Protein AF-U6D759-F1 (afdb_monomer_lite)

Sequence (346 aa):
GIERPVSHVSGDNCCYSRHPFCVDMSNSVFAYLYGDQISQTAIYFSNTRGYKFQKFAYERQAELVGSLGGTFYFHSVSQVGLLLIDQGKARFGYSEHPLNSSFGLPFDYNGTLGILITPGQKGILIFWFEKSLLVSRNSGQLVYPVHVREGPNTLYSSISEANITIHSVAANEYELAVLTQENNLYYGSLGILSSSLIKFAGQNICTQDAALMFTDVGRVEILTPIPDLMFPAFDFQKCSVNIQAILMDPQLEVDVCKAELLEGEFDNKMYTIDMNSKLELTALMIPRPGKSLIPLAMVSNPHSLGLQAIIYEDGYTYDGNTKHRMNISLKQQHHWGRADPNFTSS

InterPro domains:
  IPR028751 Cation channel sperm-associated auxiliary subunit delta/epsilon [PTHR33722] (1-346)
  IPR053813 CATSPERD, beta-propeller domain [PF15020] (1-239)
  IPR055451 CATSPERD, Ig-like domain [PF23747] (260-346)

Secondary structure (DSSP, 8-state):
---S---EEEE---TT---HHHHHHTT-EEEE-TTSBTTTPPEEEESSTTSS-EEE--TTGGG--SEEEEEEEETTTTEEEEEEEETTEEEEEETT-SSS--BPPPEE--SS-EEEEPSS-TT-EEEEETTEEEEESSTTSS-EEPEEEETTTEEESSTTTTT--EEEEEE-SSEEEEEETTS-EEEEE--SS--EEEEPPS-----SSPEEEEEETTEEEEEEEEE-SSSS-EEEEEEEEEHHHHHT-GGG-PPPPSEEEEEETTTT------TT-EEEEEEEEEEPTT---------S-TTTEEEEEEEEEEEE-TT-PEEEEEEEEEEEPP-SSS--TTS---

Structure (mmCIF, N/CA/C/O backbone):
data_AF-U6D759-F1
#
_entry.id   AF-U6D759-F1
#
loop_
_atom_site.group_PDB
_atom_site.id
_atom_site.type_symbol
_atom_site.label_atom_id
_atom_site.label_alt_id
_atom_site.label_comp_id
_atom_site.label_asym_id
_atom_site.label_entity_id
_atom_site.label_seq_id
_atom_site.pdbx_PDB_ins_code
_atom_site.Cartn_x
_atom_site.Cartn_y
_atom_site.Cartn_z
_atom_site.occupancy
_atom_site.B_iso_or_equiv
_atom_site.auth_seq_id
_atom_site.auth_comp_id
_atom_site.auth_asym_id
_atom_site.auth_atom_id
_atom_site.pdbx_PDB_model_num
ATOM 1 N N . GLY A 1 1 ? -14.850 -23.634 -13.941 1.00 84.31 1 GLY A N 1
ATOM 2 C CA . GLY A 1 1 ? -15.602 -22.869 -12.925 1.00 84.31 1 GLY A CA 1
ATOM 3 C C . GLY A 1 1 ? -14.936 -23.050 -11.576 1.00 84.31 1 GLY A C 1
ATOM 4 O O . GLY A 1 1 ? -13.873 -23.659 -11.532 1.00 84.31 1 GLY A O 1
ATOM 5 N N . ILE A 1 2 ? -15.531 -22.539 -10.495 1.00 90.44 2 ILE A N 1
ATOM 6 C CA . ILE A 1 2 ? -15.079 -22.842 -9.126 1.00 90.44 2 ILE A CA 1
ATOM 7 C C . ILE A 1 2 ? -15.651 -24.207 -8.734 1.00 90.44 2 ILE A C 1
ATOM 9 O O . ILE A 1 2 ? -16.856 -24.419 -8.822 1.00 90.44 2 ILE A O 1
ATOM 13 N N . GLU A 1 3 ? -14.777 -25.131 -8.346 1.00 90.31 3 GLU A N 1
ATOM 14 C CA . GLU A 1 3 ? -15.127 -26.531 -8.045 1.00 90.31 3 GLU A CA 1
ATOM 15 C C . GLU A 1 3 ? -14.860 -26.902 -6.580 1.00 90.31 3 GLU A C 1
ATOM 17 O O . GLU A 1 3 ? -15.309 -27.943 -6.107 1.00 90.31 3 GLU A O 1
ATOM 22 N N . ARG A 1 4 ? -14.125 -26.054 -5.853 1.00 90.75 4 ARG A N 1
ATOM 23 C CA . ARG A 1 4 ? -13.801 -26.202 -4.431 1.00 90.75 4 ARG A CA 1
ATOM 24 C C . ARG A 1 4 ? -14.272 -24.974 -3.646 1.00 90.75 4 ARG A C 1
ATOM 26 O O . ARG A 1 4 ? -14.430 -23.915 -4.251 1.00 90.75 4 ARG A O 1
ATOM 33 N N . PRO A 1 5 ? -14.483 -25.093 -2.322 1.00 92.00 5 PRO A N 1
ATOM 34 C CA . PRO A 1 5 ? -14.862 -23.960 -1.485 1.00 92.00 5 PRO A CA 1
ATOM 35 C C . PRO A 1 5 ? -13.884 -22.787 -1.608 1.00 92.00 5 PRO A C 1
ATOM 37 O O . PRO A 1 5 ? -12.673 -22.977 -1.679 1.00 92.00 5 PRO A O 1
ATOM 40 N N . VAL A 1 6 ? -14.434 -21.577 -1.603 1.00 94.06 6 VAL A N 1
ATOM 41 C CA . VAL A 1 6 ? -13.715 -20.299 -1.627 1.00 94.06 6 VAL A CA 1
ATOM 42 C C . VAL A 1 6 ? -14.275 -19.456 -0.489 1.00 94.06 6 VAL A C 1
ATOM 44 O O . VAL A 1 6 ? -15.487 -19.448 -0.280 1.00 94.06 6 VAL A O 1
ATOM 47 N N . SER A 1 7 ? -13.408 -18.751 0.235 1.00 93.88 7 SER A N 1
ATOM 48 C CA . SER A 1 7 ? -13.822 -17.827 1.300 1.00 93.88 7 SER A CA 1
ATOM 49 C C . SER A 1 7 ? -13.443 -16.379 1.013 1.00 93.88 7 SER A C 1
ATOM 51 O O . SER A 1 7 ? -14.061 -15.482 1.574 1.00 93.88 7 SER A O 1
ATOM 53 N N . HIS A 1 8 ? -12.445 -16.145 0.154 1.00 92.94 8 HIS A N 1
ATOM 54 C CA . HIS A 1 8 ? -11.908 -14.815 -0.111 1.00 92.94 8 HIS A CA 1
ATOM 55 C C . HIS A 1 8 ? -11.715 -14.573 -1.604 1.00 92.94 8 HIS A C 1
ATOM 57 O O . HIS A 1 8 ? -11.470 -15.488 -2.397 1.00 92.94 8 HIS A O 1
ATOM 63 N N . VAL A 1 9 ? -11.814 -13.297 -1.963 1.00 91.88 9 VAL A N 1
ATOM 64 C CA . VAL A 1 9 ? -11.569 -12.782 -3.303 1.00 91.88 9 VAL A CA 1
ATOM 65 C C . VAL A 1 9 ? -10.589 -11.627 -3.183 1.00 91.88 9 VAL A C 1
ATOM 67 O O . VAL A 1 9 ? -10.671 -10.829 -2.252 1.00 91.88 9 VAL A O 1
ATOM 70 N N . SER A 1 10 ? -9.666 -11.531 -4.127 1.00 89.56 10 SER A N 1
ATOM 71 C CA . SER A 1 10 ? -8.767 -10.389 -4.256 1.00 89.56 10 SER A CA 1
ATOM 72 C C . SER A 1 10 ? -8.744 -9.889 -5.694 1.00 89.56 10 SER A C 1
ATOM 74 O O . SER A 1 10 ? -8.955 -10.633 -6.653 1.00 89.56 10 SER A O 1
ATOM 76 N N . GLY A 1 11 ? -8.479 -8.602 -5.841 1.00 83.69 11 GLY A N 1
ATOM 77 C CA . GLY A 1 11 ? -8.377 -7.911 -7.116 1.00 83.69 11 GLY A CA 1
ATOM 78 C C . GLY A 1 11 ? -8.077 -6.441 -6.867 1.00 83.69 11 GLY A C 1
ATOM 79 O O . GLY A 1 11 ? -8.087 -5.982 -5.722 1.00 83.69 11 GLY A O 1
ATOM 80 N N . ASP A 1 12 ? -7.800 -5.695 -7.929 1.00 77.00 12 ASP A N 1
ATOM 81 C CA . ASP A 1 12 ? -7.671 -4.247 -7.815 1.00 77.00 12 ASP A CA 1
ATOM 82 C C . ASP A 1 12 ? -9.034 -3.615 -7.501 1.00 77.00 12 ASP A C 1
ATOM 84 O O . ASP A 1 12 ? -10.006 -3.789 -8.242 1.00 77.00 12 ASP A O 1
ATOM 88 N N . ASN A 1 13 ? -9.096 -2.812 -6.436 1.00 68.75 13 ASN A N 1
ATOM 89 C CA . ASN A 1 13 ? -10.270 -2.000 -6.116 1.00 68.75 13 ASN A CA 1
ATOM 90 C C . ASN A 1 13 ? -10.345 -0.782 -7.046 1.00 68.75 13 ASN A C 1
ATOM 92 O O . ASN A 1 13 ? -10.015 0.341 -6.682 1.00 68.75 13 ASN A O 1
ATOM 96 N N . CYS A 1 14 ? -10.781 -1.033 -8.278 1.00 67.75 14 CYS A N 1
ATOM 97 C CA . CYS A 1 14 ? -11.002 -0.021 -9.310 1.00 67.75 14 CYS A CA 1
ATOM 98 C C . CYS A 1 14 ? -12.485 0.329 -9.511 1.00 67.75 14 CYS A C 1
ATOM 100 O O . CYS A 1 14 ? -12.826 1.076 -10.431 1.00 67.75 14 CYS A O 1
ATOM 102 N N . CYS A 1 15 ? -13.380 -0.200 -8.670 1.00 58.97 15 CYS A N 1
ATOM 103 C CA . CYS A 1 15 ? -14.811 0.076 -8.760 1.00 58.97 15 CYS A CA 1
ATOM 104 C C . CYS A 1 15 ? -15.068 1.586 -8.663 1.00 58.97 15 CYS A C 1
ATOM 106 O O . CYS A 1 15 ? -14.687 2.219 -7.684 1.00 58.97 15 CYS A O 1
ATOM 108 N N . TYR A 1 16 ? -15.707 2.150 -9.692 1.00 55.09 16 TYR A N 1
ATOM 109 C CA . TYR A 1 16 ? -16.054 3.576 -9.799 1.00 55.09 16 TYR A CA 1
ATOM 110 C C . TYR A 1 16 ? -14.870 4.559 -9.822 1.00 55.09 16 TYR A C 1
ATOM 112 O O . TYR A 1 16 ? -15.089 5.771 -9.818 1.00 55.09 16 TYR A O 1
ATOM 120 N N . SER A 1 17 ? -13.630 4.069 -9.912 1.00 61.88 17 SER A N 1
ATOM 121 C CA . SER A 1 17 ? -12.467 4.935 -10.086 1.00 61.88 17 SER A CA 1
ATOM 122 C C . SER A 1 17 ? -12.458 5.523 -11.495 1.00 61.88 17 SER A C 1
ATOM 124 O O . SER A 1 17 ? -12.535 4.800 -12.489 1.00 61.88 17 SER A O 1
ATOM 126 N N . ARG A 1 18 ? -12.348 6.852 -11.584 1.00 60.44 18 ARG A N 1
ATOM 127 C CA . ARG A 1 18 ? -12.150 7.572 -12.854 1.00 60.44 18 ARG A CA 1
ATOM 128 C C . ARG A 1 18 ? -10.687 7.583 -13.298 1.00 60.44 18 ARG A C 1
ATOM 130 O O . ARG A 1 18 ? -10.377 8.179 -14.325 1.00 60.44 18 ARG A O 1
ATOM 137 N N . HIS A 1 19 ? -9.795 6.961 -12.527 1.00 66.88 19 HIS A N 1
ATOM 138 C CA . HIS A 1 19 ? -8.376 6.943 -12.837 1.00 66.88 19 HIS A CA 1
ATOM 139 C C . HIS A 1 19 ? -8.154 6.180 -14.160 1.00 66.88 19 HIS A C 1
ATOM 141 O O . HIS A 1 19 ? -8.587 5.027 -14.246 1.00 66.88 19 HIS A O 1
ATOM 147 N N . PRO A 1 20 ? -7.477 6.760 -15.174 1.00 65.19 20 PRO A N 1
ATOM 148 C CA . PRO A 1 20 ? -7.300 6.143 -16.497 1.00 65.19 20 PRO A CA 1
ATOM 149 C C . PRO A 1 20 ? -6.796 4.695 -16.423 1.00 65.19 20 PRO A C 1
ATOM 151 O O . PRO A 1 20 ? -7.363 3.792 -17.023 1.00 65.19 20 PRO A O 1
ATOM 154 N N . PHE A 1 21 ? -5.827 4.451 -15.541 1.00 65.31 21 PHE A N 1
ATOM 155 C CA . PHE A 1 21 ? -5.304 3.121 -15.223 1.00 65.31 21 PHE A CA 1
ATOM 156 C C . PHE A 1 21 ? -6.367 2.065 -14.862 1.00 65.31 21 PHE A C 1
ATOM 158 O O . PHE A 1 21 ? -6.254 0.898 -15.237 1.00 65.31 21 PHE A O 1
ATOM 165 N N . CYS A 1 22 ? -7.395 2.441 -14.094 1.00 67.94 22 CYS A N 1
ATOM 166 C CA . CYS A 1 22 ? -8.434 1.509 -13.656 1.00 67.94 22 CYS A CA 1
ATOM 167 C C . CYS A 1 22 ? -9.320 1.027 -14.811 1.00 67.94 22 CYS A C 1
ATOM 169 O O . CYS A 1 22 ? -9.941 -0.035 -14.707 1.00 67.94 22 CYS A O 1
ATOM 171 N N . VAL A 1 23 ? -9.346 1.766 -15.921 1.00 63.34 23 VAL A N 1
ATOM 172 C CA . VAL A 1 23 ? -10.039 1.373 -17.150 1.00 63.34 23 VAL A CA 1
ATOM 173 C C . VAL A 1 23 ? -9.254 0.284 -17.895 1.00 63.34 23 VAL A C 1
ATOM 175 O O . VAL A 1 23 ? -9.872 -0.633 -18.435 1.00 63.34 23 VAL A O 1
ATOM 178 N N . ASP A 1 24 ? -7.918 0.317 -17.832 1.00 59.41 24 ASP A N 1
ATOM 179 C CA . ASP A 1 24 ? -7.038 -0.542 -18.637 1.00 59.41 24 ASP A CA 1
ATOM 180 C C . ASP A 1 24 ? -6.669 -1.890 -17.977 1.00 59.41 24 ASP A C 1
ATOM 182 O O . ASP A 1 24 ? -6.383 -2.856 -18.683 1.00 59.41 24 ASP A O 1
ATOM 186 N N . MET A 1 25 ? -6.696 -2.006 -16.638 1.00 63.31 25 MET A N 1
ATOM 187 C CA . MET A 1 25 ? -6.120 -3.168 -15.917 1.00 63.31 25 MET A CA 1
ATOM 188 C C . MET A 1 25 ? -7.056 -3.936 -14.962 1.00 63.31 25 MET A C 1
ATOM 190 O O . MET A 1 25 ? -6.652 -4.942 -14.381 1.00 63.31 25 MET A O 1
ATOM 194 N N . SER A 1 26 ? -8.323 -3.537 -14.809 1.00 61.09 26 SER A N 1
ATOM 195 C CA . SER A 1 26 ? -9.205 -3.991 -13.709 1.00 61.09 26 SER A CA 1
ATOM 196 C C . SER A 1 26 ? -9.941 -5.331 -13.896 1.00 61.09 26 SER A C 1
ATOM 198 O O . SER A 1 26 ? -10.938 -5.595 -13.224 1.00 61.09 26 SER A O 1
ATOM 200 N N . ASN A 1 27 ? -9.490 -6.211 -14.792 1.00 73.69 27 ASN A N 1
ATOM 201 C CA . ASN A 1 27 ? -10.231 -7.448 -15.083 1.00 73.69 27 ASN A CA 1
ATOM 202 C C . ASN A 1 27 ? -9.773 -8.676 -14.278 1.00 73.69 27 ASN A C 1
ATOM 204 O O . ASN A 1 27 ? -10.478 -9.691 -14.295 1.00 73.69 27 ASN A O 1
ATOM 208 N N . SER A 1 28 ? -8.623 -8.577 -13.603 1.00 84.19 28 SER A N 1
ATOM 209 C CA . SER A 1 28 ? -7.962 -9.663 -12.874 1.00 84.19 28 SER A CA 1
ATOM 210 C C . SER A 1 28 ? -8.524 -9.829 -11.464 1.00 84.19 28 SER A C 1
ATOM 212 O O . SER A 1 28 ? -8.395 -8.944 -10.622 1.00 84.19 28 SER A O 1
ATOM 214 N N . VAL A 1 29 ? -9.124 -10.988 -11.203 1.00 90.00 29 VAL A N 1
ATOM 215 C CA . VAL A 1 29 ? -9.717 -11.351 -9.912 1.00 90.00 29 VAL A CA 1
ATOM 216 C C . VAL A 1 29 ? -9.252 -12.750 -9.529 1.00 90.00 29 VAL A C 1
ATOM 218 O O . VAL A 1 29 ? -9.335 -13.669 -10.346 1.00 90.00 29 VAL A O 1
ATOM 221 N N . PHE A 1 30 ? -8.806 -12.928 -8.288 1.00 93.62 30 PHE A N 1
ATOM 222 C CA . PHE A 1 30 ? -8.505 -14.235 -7.716 1.00 93.62 30 PHE A CA 1
ATOM 223 C C . PHE A 1 30 ? -9.546 -14.639 -6.684 1.00 93.62 30 PHE A C 1
ATOM 225 O O . PHE A 1 30 ? -10.046 -13.807 -5.936 1.00 93.62 30 PHE A O 1
ATOM 232 N N . ALA A 1 31 ? -9.836 -15.932 -6.628 1.00 95.50 31 ALA A N 1
ATOM 233 C CA . ALA A 1 31 ? -10.728 -16.547 -5.658 1.00 95.50 31 ALA A CA 1
ATOM 234 C C . ALA A 1 31 ? -10.022 -17.755 -5.032 1.00 95.50 31 ALA A C 1
ATOM 236 O O . ALA A 1 31 ? -9.473 -18.593 -5.751 1.00 95.50 31 ALA A O 1
ATOM 237 N N . TYR A 1 32 ? -9.999 -17.827 -3.703 1.00 95.25 32 TYR A N 1
ATOM 238 C CA . TYR A 1 32 ? -9.246 -18.842 -2.963 1.00 95.25 32 TYR A CA 1
ATOM 239 C C . TYR A 1 32 ? -9.826 -19.101 -1.564 1.00 95.25 32 TYR A C 1
ATOM 241 O O . TYR A 1 32 ? -10.650 -18.342 -1.042 1.00 95.25 32 TYR A O 1
ATOM 249 N N . LEU A 1 33 ? -9.397 -20.205 -0.951 1.00 95.06 33 LEU A N 1
ATOM 250 C CA . LEU A 1 33 ? -9.715 -20.532 0.434 1.00 95.06 33 LEU A CA 1
ATOM 251 C C . LEU A 1 33 ? -8.607 -19.999 1.350 1.00 95.06 33 LEU A C 1
ATOM 253 O O . LEU A 1 33 ? -7.493 -20.515 1.367 1.00 95.06 33 LEU A O 1
ATOM 257 N N . TYR A 1 34 ? -8.913 -18.937 2.089 1.00 93.25 34 TYR A N 1
ATOM 258 C CA . TYR A 1 34 ? -7.991 -18.358 3.065 1.00 93.25 34 TYR A CA 1
ATOM 259 C C . TYR A 1 34 ? -7.705 -19.338 4.211 1.00 93.25 34 TYR A C 1
ATOM 261 O O . TYR A 1 34 ? -8.623 -19.990 4.712 1.00 93.25 34 TYR A O 1
ATOM 269 N N . GLY A 1 35 ? -6.444 -19.415 4.635 1.00 93.12 35 GLY A N 1
ATOM 270 C CA . GLY A 1 35 ? -5.981 -20.282 5.722 1.00 93.12 35 GLY A CA 1
ATOM 271 C C . GLY A 1 35 ? -5.789 -21.751 5.330 1.00 93.12 35 GLY A C 1
ATOM 272 O O . GLY A 1 35 ? -5.291 -22.531 6.140 1.00 93.12 35 GLY A O 1
ATOM 273 N N . ASP A 1 36 ? -6.135 -22.138 4.100 1.00 94.69 36 ASP A N 1
ATOM 274 C CA . ASP A 1 36 ? -5.935 -23.501 3.606 1.00 94.69 36 ASP A CA 1
ATOM 275 C C . ASP A 1 36 ? -4.453 -23.794 3.336 1.00 94.69 36 ASP A C 1
ATOM 277 O O . ASP A 1 36 ? -3.652 -22.885 3.088 1.00 94.69 36 ASP A O 1
ATOM 281 N N . GLN A 1 37 ? -4.080 -25.074 3.367 1.00 95.38 37 GLN A N 1
ATOM 282 C CA . GLN A 1 37 ? -2.700 -25.495 3.154 1.00 95.38 37 GLN A CA 1
ATOM 283 C C . GLN A 1 37 ? -2.255 -25.146 1.733 1.00 95.38 37 GLN A C 1
ATOM 285 O O . GLN A 1 37 ? -2.791 -25.656 0.743 1.00 95.38 37 GLN A O 1
ATOM 290 N N . ILE A 1 38 ? -1.228 -24.302 1.621 1.00 94.00 38 ILE A N 1
ATOM 291 C CA . ILE A 1 38 ? -0.892 -23.710 0.328 1.00 94.00 38 ILE A CA 1
ATOM 292 C C . ILE A 1 38 ? -0.449 -24.744 -0.709 1.00 94.00 38 ILE A C 1
ATOM 294 O O . ILE A 1 38 ? -0.773 -24.602 -1.883 1.00 94.00 38 ILE A O 1
ATOM 298 N N . SER A 1 39 ? 0.211 -25.824 -0.291 1.00 93.00 39 SER A N 1
ATOM 299 C CA . SER A 1 39 ? 0.689 -26.872 -1.198 1.00 93.00 39 SER A CA 1
ATOM 300 C C . SER A 1 39 ? -0.423 -27.647 -1.910 1.00 93.00 39 SER A C 1
ATOM 302 O O . SER A 1 39 ? -0.155 -28.309 -2.912 1.00 93.00 39 SER A O 1
ATOM 304 N N . GLN A 1 40 ? -1.667 -27.568 -1.423 1.00 92.38 40 GLN A N 1
ATOM 305 C CA . GLN A 1 40 ? -2.796 -28.364 -1.923 1.00 92.38 40 GLN A CA 1
ATOM 306 C C . GLN A 1 40 ? -4.035 -27.535 -2.283 1.00 92.38 40 GLN A C 1
ATOM 308 O O . GLN A 1 40 ? -4.942 -28.043 -2.961 1.00 92.38 40 GLN A O 1
ATOM 313 N N . THR A 1 41 ? -4.089 -26.279 -1.837 1.00 94.00 41 THR A N 1
ATOM 314 C CA . THR A 1 41 ? -5.246 -25.412 -2.048 1.00 94.00 41 THR A CA 1
ATOM 315 C C . THR A 1 41 ? -5.457 -25.069 -3.524 1.00 94.00 41 THR A C 1
ATOM 317 O O . THR A 1 41 ? -4.520 -25.009 -4.326 1.00 94.00 41 THR A O 1
ATOM 320 N N . ALA A 1 42 ? -6.716 -24.857 -3.906 1.00 94.56 42 ALA A N 1
ATOM 321 C CA . ALA A 1 42 ? -7.062 -24.419 -5.250 1.00 94.56 42 ALA A CA 1
ATOM 322 C C . ALA A 1 42 ? -7.180 -22.895 -5.287 1.00 94.56 42 ALA A C 1
ATOM 324 O O . ALA A 1 42 ? -7.992 -22.308 -4.576 1.00 94.56 42 ALA A O 1
ATOM 325 N N . ILE A 1 43 ? -6.404 -22.280 -6.173 1.00 95.69 43 ILE A N 1
ATOM 326 C CA . ILE A 1 43 ? -6.509 -20.861 -6.500 1.00 95.69 43 ILE A CA 1
ATOM 327 C C . ILE A 1 43 ? -7.214 -20.760 -7.851 1.00 95.69 43 ILE A C 1
ATOM 329 O O . ILE A 1 43 ? -6.889 -21.488 -8.793 1.00 95.69 43 ILE A O 1
ATOM 333 N N . TYR A 1 44 ? -8.192 -19.871 -7.953 1.00 96.19 44 TYR A N 1
ATOM 334 C CA . TYR A 1 44 ? -8.924 -19.598 -9.182 1.00 96.19 44 TYR A CA 1
ATOM 335 C C . TYR A 1 44 ? -8.630 -18.181 -9.657 1.00 96.19 44 TYR A C 1
ATOM 337 O O . TYR A 1 44 ? -8.535 -17.263 -8.850 1.00 96.19 44 TYR A O 1
ATOM 345 N N . PHE A 1 45 ? -8.525 -18.004 -10.969 1.00 94.62 45 PHE A N 1
ATOM 346 C CA . PHE A 1 45 ? -8.279 -16.723 -11.617 1.00 94.62 45 PHE A CA 1
ATOM 347 C C . PHE A 1 45 ? -9.381 -16.415 -12.629 1.00 94.62 45 PHE A C 1
ATOM 349 O O . PHE A 1 45 ? -9.854 -17.295 -13.351 1.00 94.62 45 PHE A O 1
ATOM 356 N N . SER A 1 46 ? -9.767 -15.150 -12.690 1.00 92.00 46 SER A N 1
ATOM 357 C CA . SER A 1 46 ? -10.678 -14.589 -13.673 1.00 92.00 46 SER A CA 1
ATOM 358 C C . SER A 1 46 ? -10.016 -13.377 -14.314 1.00 92.00 46 SER A C 1
ATOM 360 O O . SER A 1 46 ? -9.633 -12.452 -13.610 1.00 92.00 46 SER A O 1
ATOM 362 N N . ASN A 1 47 ? -10.027 -13.322 -15.642 1.00 88.94 47 ASN A N 1
ATOM 363 C CA . ASN A 1 47 ? -9.758 -12.118 -16.436 1.00 88.94 47 ASN A CA 1
ATOM 364 C C . ASN A 1 47 ? -11.054 -11.482 -16.981 1.00 88.94 47 ASN A C 1
ATOM 366 O O . ASN A 1 47 ? -11.034 -10.729 -17.951 1.00 88.94 47 ASN A O 1
ATOM 370 N N . THR A 1 48 ? -12.200 -11.829 -16.392 1.00 87.81 48 THR A N 1
ATOM 371 C CA . THR A 1 48 ? -13.532 -11.362 -16.794 1.00 87.81 48 THR A CA 1
ATOM 372 C C . THR A 1 48 ? -14.258 -10.700 -15.627 1.00 87.81 48 THR A C 1
ATOM 374 O O . THR A 1 48 ? -15.459 -10.880 -15.477 1.00 87.81 48 THR A O 1
ATOM 377 N N . ARG A 1 49 ? -13.555 -9.963 -14.752 1.00 83.00 49 ARG A N 1
ATOM 378 C CA . ARG A 1 49 ? -14.171 -9.244 -13.611 1.00 83.00 49 ARG A CA 1
ATOM 379 C C . ARG A 1 49 ? -14.986 -10.139 -12.658 1.00 83.00 49 ARG A C 1
ATOM 381 O O . ARG A 1 49 ? -15.920 -9.679 -12.016 1.00 83.00 49 ARG A O 1
ATOM 388 N N . GLY A 1 50 ? -14.659 -11.427 -12.594 1.00 87.81 50 GLY A N 1
ATOM 389 C CA . GLY A 1 50 ? -15.339 -12.416 -11.759 1.00 87.81 50 GLY A CA 1
ATOM 390 C C . GLY A 1 50 ? -16.471 -13.186 -12.449 1.00 87.81 50 GLY A C 1
ATOM 391 O O . GLY A 1 50 ? -17.083 -14.032 -11.806 1.00 87.81 50 GLY A O 1
ATOM 392 N N . TYR A 1 51 ? -16.751 -12.967 -13.742 1.00 88.44 51 TYR A N 1
ATOM 393 C CA . TYR A 1 51 ? -17.806 -13.718 -14.444 1.00 88.44 51 TYR A CA 1
ATOM 394 C C . TYR A 1 51 ? -17.425 -15.175 -14.737 1.00 88.44 51 TYR A C 1
ATOM 396 O O . TYR A 1 51 ? -18.273 -16.068 -14.689 1.00 88.44 51 TYR A O 1
ATOM 404 N N . LYS A 1 52 ? -16.161 -15.436 -15.082 1.00 92.12 52 LYS A N 1
ATOM 405 C CA . LYS A 1 52 ? -15.647 -16.771 -15.410 1.00 92.12 52 LYS A CA 1
ATOM 406 C C . LYS A 1 52 ? -14.312 -17.007 -14.729 1.00 92.12 52 LYS A C 1
ATOM 408 O O . LYS A 1 52 ? -13.378 -16.232 -14.907 1.00 92.12 52 LYS A O 1
ATOM 413 N N . PHE A 1 53 ? -14.225 -18.133 -14.027 1.00 95.00 53 PHE A N 1
ATOM 414 C CA . PHE A 1 53 ? -13.023 -18.569 -13.329 1.00 95.00 53 PHE A CA 1
ATOM 415 C C . PHE A 1 53 ? -12.429 -19.834 -13.945 1.00 95.00 53 PHE A C 1
ATOM 417 O O . PHE A 1 53 ? -13.144 -20.803 -14.241 1.00 95.00 53 PHE A O 1
ATOM 424 N N . GLN A 1 54 ? -11.104 -19.828 -14.049 1.00 95.12 54 GLN A N 1
ATOM 425 C CA . GLN A 1 54 ? -10.266 -20.977 -14.368 1.00 95.12 54 GLN A CA 1
ATOM 426 C C . GLN A 1 54 ? -9.318 -21.271 -13.205 1.00 95.12 54 GLN A C 1
ATOM 428 O O . GLN A 1 54 ? -9.006 -20.383 -12.412 1.00 95.12 54 GLN A O 1
ATOM 433 N N . LYS A 1 55 ? -8.860 -22.519 -13.085 1.00 94.50 55 LYS A N 1
ATOM 434 C CA . LYS A 1 55 ? -7.859 -22.876 -12.077 1.00 94.50 55 LYS A CA 1
ATOM 435 C C . LYS A 1 55 ? -6.537 -22.187 -12.419 1.00 94.50 55 LYS A C 1
ATOM 437 O O . LYS A 1 55 ? -6.075 -22.271 -13.553 1.00 94.50 55 LYS A O 1
ATOM 442 N N . PHE A 1 56 ? -5.952 -21.508 -11.444 1.00 92.81 56 PHE A N 1
ATOM 443 C CA . PHE A 1 56 ? -4.636 -20.901 -11.549 1.00 92.81 56 PHE A CA 1
ATOM 444 C C . PHE A 1 56 ? -3.576 -21.915 -11.111 1.00 92.81 56 PHE A C 1
ATOM 446 O O . PHE A 1 56 ? -3.753 -22.609 -10.108 1.00 92.81 56 PHE A O 1
ATOM 453 N N . ALA A 1 57 ? -2.497 -22.023 -11.881 1.00 89.38 57 ALA A N 1
ATOM 454 C CA . ALA A 1 57 ? -1.366 -22.882 -11.565 1.00 89.38 57 ALA A CA 1
ATOM 455 C C . ALA A 1 57 ? -0.189 -21.999 -11.157 1.00 89.38 57 ALA A C 1
ATOM 457 O O . ALA A 1 57 ? 0.285 -21.198 -11.958 1.00 89.38 57 ALA A O 1
ATOM 458 N N . TYR A 1 58 ? 0.266 -22.153 -9.917 1.00 87.62 58 TYR A N 1
ATOM 459 C CA . TYR A 1 58 ? 1.469 -21.497 -9.429 1.00 87.62 58 TYR A CA 1
ATOM 460 C C . TYR A 1 58 ? 2.632 -22.494 -9.465 1.00 87.62 58 TYR A C 1
ATOM 462 O O . TYR A 1 58 ? 2.516 -23.624 -8.976 1.00 87.62 58 TYR A O 1
ATOM 470 N N . GLU A 1 59 ? 3.747 -22.101 -10.076 1.00 85.69 59 GLU A N 1
ATOM 471 C CA . GLU A 1 59 ? 4.909 -22.974 -10.228 1.00 85.69 59 GLU A CA 1
ATOM 472 C C . GLU A 1 59 ? 5.459 -23.398 -8.857 1.00 85.69 59 GLU A C 1
ATOM 474 O O . GLU A 1 59 ? 5.601 -22.586 -7.944 1.00 85.69 59 GLU A O 1
ATOM 479 N N . ARG A 1 60 ? 5.736 -24.699 -8.692 1.00 84.81 60 ARG A N 1
ATOM 480 C CA . ARG A 1 60 ? 6.247 -25.291 -7.440 1.00 84.81 60 ARG A CA 1
ATOM 481 C C . ARG A 1 60 ? 5.381 -25.006 -6.202 1.00 84.81 60 ARG A C 1
ATOM 483 O O . ARG A 1 60 ? 5.862 -25.109 -5.078 1.00 84.81 60 ARG A O 1
ATOM 490 N N . GLN A 1 61 ? 4.080 -24.742 -6.378 1.00 89.31 61 GLN A N 1
ATOM 491 C CA . GLN A 1 61 ? 3.137 -24.542 -5.267 1.00 89.31 61 GLN A CA 1
ATOM 492 C C . GLN A 1 61 ? 3.192 -25.682 -4.237 1.00 89.31 61 GLN A C 1
ATOM 494 O O . GLN A 1 61 ? 3.155 -25.427 -3.038 1.00 89.31 61 GLN A O 1
ATOM 499 N N . ALA A 1 62 ? 3.337 -26.930 -4.695 1.00 89.00 62 ALA A N 1
ATOM 500 C CA . ALA A 1 62 ? 3.409 -28.113 -3.835 1.00 89.00 62 ALA A CA 1
ATOM 501 C C . ALA A 1 62 ? 4.604 -28.110 -2.859 1.00 89.00 62 ALA A C 1
ATOM 503 O O . ALA A 1 62 ? 4.565 -28.811 -1.851 1.00 89.00 62 ALA A O 1
ATOM 504 N N . GLU A 1 63 ? 5.649 -27.332 -3.146 1.00 89.94 63 GLU A N 1
ATOM 505 C CA . GLU A 1 63 ? 6.846 -27.201 -2.308 1.00 89.94 63 GLU A CA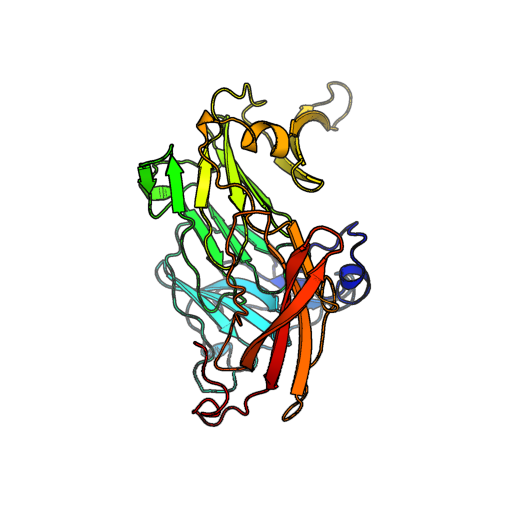 1
ATOM 506 C C . GLU A 1 63 ? 6.722 -26.071 -1.273 1.00 89.94 63 GLU A C 1
ATOM 508 O O . GLU A 1 63 ? 7.570 -25.937 -0.389 1.00 89.94 63 GLU A O 1
ATOM 513 N N . LEU A 1 64 ? 5.679 -25.241 -1.376 1.00 90.75 64 LEU A N 1
ATOM 514 C CA . LEU A 1 64 ? 5.434 -24.147 -0.447 1.00 90.75 64 LEU A CA 1
ATOM 515 C C . LEU A 1 64 ? 4.902 -24.680 0.889 1.00 90.75 64 LEU A C 1
ATOM 517 O O . LEU A 1 64 ? 4.068 -25.584 0.946 1.00 90.75 64 LEU A O 1
ATOM 521 N N . VAL A 1 65 ? 5.379 -24.073 1.974 1.00 92.31 65 VAL A N 1
ATOM 522 C CA . VAL A 1 65 ? 5.023 -24.426 3.353 1.00 92.31 65 VAL A CA 1
ATOM 523 C C . VAL A 1 65 ? 4.172 -23.316 3.959 1.00 92.31 65 VAL A C 1
ATOM 525 O O . VAL A 1 65 ? 4.422 -22.134 3.713 1.00 92.31 65 VAL A O 1
ATOM 528 N N . GLY A 1 66 ? 3.181 -23.714 4.755 1.00 94.56 66 GLY A N 1
ATOM 529 C CA . GLY A 1 66 ? 2.276 -22.819 5.467 1.00 94.56 66 GLY A CA 1
ATOM 530 C C . GLY A 1 66 ? 0.862 -22.809 4.890 1.00 94.56 66 GLY A C 1
ATOM 531 O O . GLY A 1 66 ? 0.434 -23.722 4.174 1.00 94.56 66 GLY A O 1
ATOM 532 N N . SER A 1 67 ? 0.132 -21.756 5.231 1.00 95.62 67 SER A N 1
ATOM 533 C CA . SER A 1 67 ? -1.238 -21.506 4.790 1.00 95.62 67 SER A CA 1
ATOM 534 C C . SER A 1 67 ? -1.314 -20.303 3.850 1.00 95.62 67 SER A C 1
ATOM 536 O O . SER A 1 67 ? -0.449 -19.422 3.870 1.00 95.62 67 SER A O 1
ATOM 538 N N . LEU A 1 68 ? -2.339 -20.282 2.996 1.00 95.25 68 LEU A N 1
ATOM 539 C CA . LEU A 1 68 ? -2.571 -19.192 2.054 1.00 95.25 68 LEU A CA 1
ATOM 540 C C . LEU A 1 68 ? -3.272 -18.014 2.746 1.00 95.25 68 LEU A C 1
ATOM 542 O O . LEU A 1 68 ? -4.448 -18.100 3.093 1.00 95.25 68 LEU A O 1
ATOM 546 N N . GLY A 1 69 ? -2.564 -16.896 2.893 1.00 93.56 69 GLY A N 1
ATOM 547 C CA . GLY A 1 69 ? -3.101 -15.636 3.415 1.00 93.56 69 GLY A CA 1
ATOM 548 C C . GLY A 1 69 ? -3.691 -14.712 2.348 1.00 93.56 69 GLY A C 1
ATOM 549 O O . GLY A 1 69 ? -4.424 -13.784 2.670 1.00 93.56 69 GLY A O 1
ATOM 550 N N . GLY A 1 70 ? -3.371 -14.935 1.072 1.00 93.56 70 GLY A N 1
ATOM 551 C CA . GLY A 1 70 ? -3.848 -14.092 -0.020 1.00 93.56 70 GLY A CA 1
ATOM 552 C C . GLY A 1 70 ? -3.146 -14.353 -1.346 1.00 93.56 70 GLY A C 1
ATOM 553 O O . GLY A 1 70 ? -2.058 -14.922 -1.387 1.00 93.56 70 GLY A O 1
ATOM 554 N N . THR A 1 71 ? -3.759 -13.934 -2.448 1.00 93.88 71 THR A N 1
ATOM 555 C CA . THR A 1 71 ? -3.176 -13.985 -3.800 1.00 93.88 71 THR A CA 1
ATOM 556 C C . THR A 1 71 ? -3.381 -12.643 -4.478 1.00 93.88 71 THR A C 1
ATOM 558 O O . THR A 1 71 ? -4.475 -12.104 -4.400 1.00 93.88 71 THR A O 1
ATOM 561 N N . PHE A 1 72 ? -2.375 -12.075 -5.134 1.00 90.44 72 PHE A N 1
ATOM 562 C CA . PHE A 1 72 ? -2.457 -10.720 -5.682 1.00 90.44 72 PHE A CA 1
ATOM 563 C C . PHE A 1 72 ? -1.739 -10.629 -7.019 1.00 90.44 72 PHE A C 1
ATOM 565 O O . PHE A 1 72 ? -0.687 -11.234 -7.193 1.00 90.44 72 PHE A O 1
ATOM 572 N N . TYR A 1 73 ? -2.286 -9.850 -7.952 1.00 88.06 73 TYR A N 1
ATOM 573 C CA . TYR A 1 73 ? -1.558 -9.469 -9.158 1.00 88.06 73 TYR A CA 1
ATOM 574 C C . TYR A 1 73 ? -0.842 -8.139 -8.913 1.00 88.06 73 TYR A C 1
ATOM 576 O O . TYR A 1 73 ? -1.486 -7.103 -8.746 1.00 88.06 73 TYR A O 1
ATOM 584 N N . PHE A 1 74 ? 0.486 -8.151 -8.886 1.00 85.38 74 PHE A N 1
ATOM 585 C CA . PHE A 1 74 ? 1.295 -6.951 -8.709 1.00 85.38 74 PHE A CA 1
ATOM 586 C C . PHE A 1 74 ? 1.707 -6.383 -10.065 1.00 85.38 74 PHE A C 1
ATOM 588 O O . PHE A 1 74 ? 2.714 -6.784 -10.644 1.00 85.38 74 PHE A O 1
ATOM 595 N N . HIS A 1 75 ? 0.941 -5.406 -10.558 1.00 80.12 75 HIS A N 1
ATOM 596 C CA . HIS A 1 75 ? 1.188 -4.740 -11.849 1.00 80.12 75 HIS A CA 1
ATOM 597 C C . HIS A 1 75 ? 2.552 -4.043 -11.938 1.00 80.12 75 HIS A C 1
ATOM 599 O O . HIS A 1 75 ? 3.140 -3.990 -13.010 1.00 80.12 75 HIS A O 1
ATOM 605 N N . SER A 1 76 ? 3.078 -3.552 -10.813 1.00 76.38 76 SER A N 1
ATOM 606 C CA . SER A 1 76 ? 4.402 -2.912 -10.702 1.00 76.38 76 SER A CA 1
ATOM 607 C C . SER A 1 76 ? 5.562 -3.823 -11.109 1.00 76.38 76 SER A C 1
ATOM 609 O O . SER A 1 76 ? 6.601 -3.336 -11.543 1.00 76.38 76 SER A O 1
ATOM 611 N N . VAL A 1 77 ? 5.390 -5.135 -10.951 1.00 77.69 77 VAL A N 1
ATOM 612 C CA . VAL A 1 77 ? 6.390 -6.160 -11.282 1.00 77.69 77 VAL A CA 1
ATOM 613 C C . VAL A 1 77 ? 5.857 -7.197 -12.273 1.00 77.69 77 VAL A C 1
ATOM 615 O O . VAL A 1 77 ? 6.581 -8.118 -12.623 1.00 77.69 77 VAL A O 1
ATOM 618 N N . SER A 1 78 ? 4.612 -7.043 -12.741 1.00 80.75 78 SER A N 1
ATOM 619 C CA . SER A 1 78 ? 3.902 -7.979 -13.628 1.00 80.75 78 SER A CA 1
ATOM 620 C C . SER A 1 78 ? 3.913 -9.434 -13.138 1.00 80.75 78 SER A C 1
ATOM 622 O O . SER A 1 78 ? 4.122 -10.358 -13.916 1.00 80.75 78 SER A O 1
ATOM 624 N N . GLN A 1 79 ? 3.700 -9.649 -11.835 1.00 84.00 79 GLN A N 1
ATOM 625 C CA . GLN A 1 79 ? 3.787 -10.976 -11.209 1.00 84.00 79 GLN A CA 1
ATOM 626 C C . GLN A 1 79 ? 2.615 -11.266 -10.282 1.00 84.00 79 GLN A C 1
ATOM 628 O O . GLN A 1 79 ? 1.978 -10.356 -9.749 1.00 84.00 79 GLN A O 1
ATOM 633 N N . VAL A 1 80 ? 2.371 -12.556 -10.040 1.00 89.69 80 VAL A N 1
ATOM 634 C CA . VAL A 1 80 ? 1.427 -13.005 -9.017 1.00 89.69 80 VAL A CA 1
ATOM 635 C C . VAL A 1 80 ? 2.173 -13.235 -7.707 1.00 89.69 80 VAL A C 1
ATOM 637 O O . VAL A 1 80 ? 3.117 -14.022 -7.655 1.00 89.69 80 VAL A O 1
ATOM 640 N N . GLY A 1 81 ? 1.735 -12.554 -6.651 1.00 91.19 81 GLY A N 1
ATOM 641 C CA . GLY A 1 81 ? 2.222 -12.727 -5.289 1.00 91.19 81 GLY A CA 1
ATOM 642 C C . GLY A 1 81 ? 1.270 -13.570 -4.443 1.00 91.19 81 GLY A C 1
ATOM 643 O O . GLY A 1 81 ? 0.073 -13.287 -4.385 1.00 91.19 81 GLY A O 1
ATOM 644 N N . LEU A 1 82 ? 1.797 -14.578 -3.752 1.00 94.38 82 LEU A N 1
ATOM 645 C CA . LEU A 1 82 ? 1.096 -15.371 -2.742 1.00 94.38 82 LEU A CA 1
ATOM 646 C C . LEU A 1 82 ? 1.553 -14.941 -1.350 1.00 94.38 82 LEU A C 1
ATOM 648 O O . LEU A 1 82 ? 2.743 -15.004 -1.052 1.00 94.38 82 LEU A O 1
ATOM 652 N N . LEU A 1 83 ? 0.624 -14.539 -0.486 1.00 95.12 83 LEU A N 1
ATOM 653 C CA . LEU A 1 83 ? 0.923 -14.308 0.923 1.00 95.12 83 LEU A CA 1
ATOM 654 C C . LEU A 1 83 ? 0.935 -15.652 1.654 1.00 95.12 83 LEU A C 1
ATOM 656 O O . LEU A 1 83 ? -0.089 -16.327 1.745 1.00 95.12 83 LEU A O 1
ATOM 660 N N . LEU A 1 84 ? 2.100 -16.028 2.163 1.00 95.12 84 LEU A N 1
ATOM 661 C CA . LEU A 1 84 ? 2.346 -17.254 2.913 1.00 95.12 84 LEU A CA 1
ATOM 662 C C . LEU A 1 84 ? 2.305 -16.939 4.397 1.00 95.12 84 LEU A C 1
ATOM 664 O O . LEU A 1 84 ? 2.982 -16.000 4.812 1.00 95.12 84 LEU A O 1
ATOM 668 N N . ILE A 1 85 ? 1.580 -17.734 5.181 1.00 95.56 85 ILE A N 1
ATOM 669 C CA . ILE A 1 85 ? 1.549 -17.618 6.642 1.00 95.56 85 ILE A CA 1
ATOM 670 C C . ILE A 1 85 ? 2.060 -18.921 7.251 1.00 95.56 85 ILE A C 1
ATOM 672 O O . ILE A 1 85 ? 1.488 -19.989 7.017 1.00 95.56 85 ILE A O 1
ATOM 676 N N . ASP A 1 86 ? 3.121 -18.825 8.046 1.00 94.38 86 ASP A N 1
ATOM 677 C CA . ASP A 1 86 ? 3.739 -19.954 8.737 1.00 94.38 86 ASP A CA 1
ATOM 678 C C . ASP A 1 86 ? 4.234 -19.522 10.124 1.00 94.38 86 ASP A C 1
ATOM 680 O O . ASP A 1 86 ? 4.957 -18.538 10.256 1.00 94.38 86 ASP A O 1
ATOM 684 N N . GLN A 1 87 ? 3.814 -20.240 11.169 1.00 90.56 87 GLN A N 1
ATOM 685 C CA . GLN A 1 87 ? 4.252 -20.035 12.563 1.00 90.56 87 GLN A CA 1
ATOM 686 C C . GLN A 1 87 ? 4.207 -18.571 13.063 1.00 90.56 87 GLN A C 1
ATOM 688 O O . GLN A 1 87 ? 5.126 -18.103 13.732 1.00 90.56 87 GLN A O 1
ATOM 693 N N . GLY A 1 88 ? 3.143 -17.825 12.740 1.00 90.75 88 GLY A N 1
ATOM 694 C CA . GLY A 1 88 ? 2.992 -16.421 13.163 1.00 90.75 88 GLY A CA 1
ATOM 695 C C . GLY A 1 88 ? 3.870 -15.428 12.391 1.00 90.75 88 GLY A C 1
ATOM 696 O O . GLY A 1 88 ? 3.955 -14.257 12.755 1.00 90.75 88 GLY A O 1
ATOM 697 N N . LYS A 1 89 ? 4.512 -15.872 11.308 1.00 94.88 89 LYS A N 1
ATOM 698 C CA . LYS A 1 89 ? 5.198 -15.024 10.335 1.00 94.88 89 LYS A CA 1
ATOM 699 C C . LYS A 1 89 ? 4.463 -15.068 9.008 1.00 94.88 89 LYS A C 1
ATOM 701 O O . LYS A 1 89 ? 3.868 -16.083 8.646 1.00 94.88 89 LYS A O 1
ATOM 706 N N . ALA A 1 90 ? 4.564 -13.981 8.257 1.00 95.25 90 ALA A N 1
ATOM 707 C CA . ALA A 1 90 ? 4.097 -13.935 6.887 1.00 95.25 90 ALA A CA 1
ATOM 708 C C . ALA A 1 90 ? 5.185 -13.456 5.932 1.00 95.25 90 ALA A C 1
ATOM 710 O O . ALA A 1 90 ? 6.090 -12.722 6.319 1.00 95.25 90 ALA A O 1
ATOM 711 N N . ARG A 1 91 ? 5.115 -13.902 4.679 1.00 94.44 91 ARG A N 1
ATOM 712 C CA . ARG A 1 91 ? 6.001 -13.464 3.591 1.00 94.44 91 ARG A CA 1
ATOM 713 C C . ARG A 1 91 ? 5.317 -13.645 2.247 1.00 94.44 91 ARG A C 1
ATOM 715 O O . ARG A 1 91 ? 4.477 -14.528 2.101 1.00 94.44 91 ARG A O 1
ATOM 722 N N . PHE A 1 92 ? 5.718 -12.870 1.249 1.00 92.50 92 PHE A N 1
ATOM 723 C CA . PHE A 1 92 ? 5.242 -13.070 -0.118 1.00 92.50 92 PHE A CA 1
ATOM 724 C C . PHE A 1 92 ? 6.122 -14.057 -0.878 1.00 92.50 92 PHE A C 1
ATOM 726 O O . PHE A 1 92 ? 7.344 -13.973 -0.782 1.00 92.50 92 PHE A O 1
ATOM 733 N N . GLY A 1 93 ? 5.505 -14.967 -1.629 1.00 90.31 93 GLY A N 1
ATOM 734 C CA . GLY A 1 93 ? 6.127 -15.729 -2.710 1.00 90.31 93 GLY A CA 1
ATOM 735 C C . GLY A 1 93 ? 5.696 -15.175 -4.066 1.00 90.31 93 GLY A C 1
ATOM 736 O O . GLY A 1 93 ? 4.518 -14.871 -4.233 1.00 90.31 93 GLY A O 1
ATOM 737 N N . TYR A 1 94 ? 6.618 -15.032 -5.015 1.00 87.69 94 TYR A N 1
ATOM 738 C CA . TYR A 1 94 ? 6.344 -14.441 -6.331 1.00 87.69 94 TYR A CA 1
ATOM 739 C C . TYR A 1 94 ? 6.504 -15.454 -7.463 1.00 87.69 94 TYR A C 1
ATOM 741 O O . TYR A 1 94 ? 7.436 -16.263 -7.443 1.00 87.69 94 TYR A O 1
ATOM 749 N N . SER A 1 95 ? 5.600 -15.388 -8.445 1.00 83.31 95 SER A N 1
ATOM 750 C CA . SER A 1 95 ? 5.477 -16.383 -9.517 1.00 83.31 95 SER A CA 1
ATOM 751 C C . SER A 1 95 ? 6.705 -16.497 -10.417 1.00 83.31 95 SER A C 1
ATOM 753 O O . SER A 1 95 ? 7.015 -17.595 -10.857 1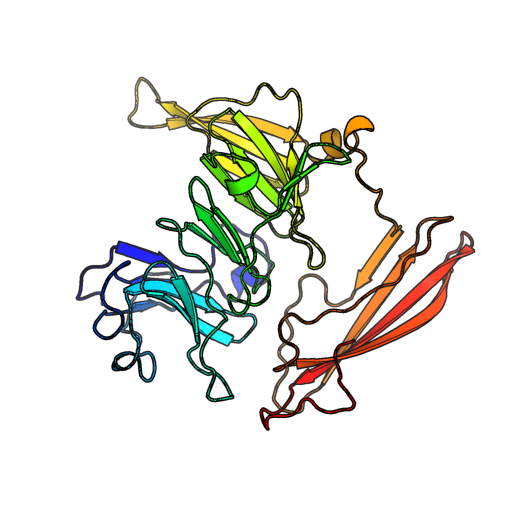.00 83.31 95 SER A O 1
ATOM 755 N N . GLU A 1 96 ? 7.406 -15.395 -10.689 1.00 71.31 96 GLU A N 1
ATOM 756 C CA . GLU A 1 96 ? 8.535 -15.376 -11.628 1.00 71.31 96 GLU A CA 1
ATOM 757 C C . GLU A 1 96 ? 9.679 -14.518 -11.080 1.00 71.31 96 GLU A C 1
ATOM 759 O O . GLU A 1 96 ? 9.898 -13.394 -11.526 1.00 71.31 96 GLU A O 1
ATOM 764 N N . HIS A 1 97 ? 10.419 -15.003 -10.077 1.00 60.97 97 HIS A N 1
ATOM 765 C CA . HIS A 1 97 ? 11.561 -14.240 -9.564 1.00 60.97 97 HIS A CA 1
ATOM 766 C C . HIS A 1 97 ? 12.885 -14.627 -10.248 1.00 60.97 97 HIS A C 1
ATOM 768 O O . HIS A 1 97 ? 13.173 -15.812 -10.408 1.00 60.97 97 HIS A O 1
ATOM 774 N N . PRO A 1 98 ? 13.738 -13.657 -10.620 1.00 50.03 98 PRO A N 1
ATOM 775 C CA . PRO A 1 98 ? 14.872 -13.918 -11.516 1.00 50.03 98 PRO A CA 1
ATOM 776 C C . PRO A 1 98 ? 16.133 -14.496 -10.867 1.00 50.03 98 PRO A C 1
ATOM 778 O O . PRO A 1 98 ? 17.113 -14.820 -11.531 1.00 50.03 98 PRO A O 1
ATOM 781 N N . LEU A 1 99 ? 16.139 -14.572 -9.548 1.00 50.78 99 LEU A N 1
ATOM 782 C CA . LEU A 1 99 ? 17.173 -15.181 -8.730 1.00 50.78 99 LEU A CA 1
ATOM 783 C C . LEU A 1 99 ? 16.399 -16.136 -7.831 1.00 50.78 99 LEU A C 1
ATOM 785 O O . LEU A 1 99 ? 15.302 -15.775 -7.418 1.00 50.78 99 LEU A O 1
ATOM 789 N N . ASN A 1 100 ? 16.932 -17.309 -7.487 1.00 53.88 100 ASN A N 1
ATOM 790 C CA . ASN A 1 100 ? 16.263 -18.337 -6.661 1.00 53.88 100 ASN A CA 1
ATOM 791 C C . ASN A 1 100 ? 15.682 -17.850 -5.299 1.00 53.88 100 ASN A C 1
ATOM 793 O O . ASN A 1 100 ? 15.172 -18.652 -4.522 1.00 53.88 100 ASN A O 1
ATOM 797 N N . SER A 1 101 ? 15.761 -16.555 -4.988 1.00 60.00 101 SER A N 1
ATOM 798 C CA . SER A 1 101 ? 14.968 -15.845 -3.991 1.00 60.00 101 SER A CA 1
ATOM 799 C C . SER A 1 101 ? 13.597 -15.439 -4.548 1.00 60.00 101 SER A C 1
ATOM 801 O O . SER A 1 101 ? 13.361 -14.284 -4.896 1.00 60.00 101 SER A O 1
ATOM 803 N N . SER A 1 102 ? 12.660 -16.385 -4.576 1.00 73.88 102 SER A N 1
ATOM 804 C CA . SER A 1 102 ? 11.257 -16.133 -4.926 1.00 73.88 102 SER A CA 1
ATOM 805 C C . SER A 1 102 ? 10.428 -15.553 -3.780 1.00 73.88 102 SER A C 1
ATOM 807 O O . SER A 1 102 ? 9.203 -15.578 -3.858 1.00 73.88 102 SER A O 1
ATOM 809 N N . PHE A 1 103 ? 11.065 -15.078 -2.704 1.00 86.25 103 PHE A N 1
ATOM 810 C CA . PHE A 1 103 ? 10.385 -14.670 -1.478 1.00 86.25 103 PHE A CA 1
ATOM 811 C C . PHE A 1 103 ? 10.777 -13.266 -1.020 1.00 86.25 103 PHE A C 1
ATOM 813 O O . PHE A 1 103 ? 11.938 -12.871 -1.114 1.00 86.25 103 PHE A O 1
ATOM 820 N N . GLY A 1 104 ? 9.798 -12.546 -0.473 1.00 87.25 104 GLY A N 1
ATOM 821 C CA . GLY A 1 104 ? 10.020 -11.334 0.310 1.00 87.25 104 GLY A CA 1
ATOM 822 C C . GLY A 1 104 ? 10.567 -11.656 1.700 1.00 87.25 104 GLY A C 1
ATOM 823 O O . GLY A 1 104 ? 10.561 -12.814 2.137 1.00 87.25 104 GLY A O 1
ATOM 824 N N . LEU A 1 105 ? 11.019 -10.625 2.414 1.00 89.94 105 LEU A N 1
ATOM 825 C CA . LEU A 1 105 ? 11.439 -10.786 3.800 1.00 89.94 105 LEU A CA 1
ATOM 826 C C . LEU A 1 105 ? 10.232 -11.120 4.688 1.00 89.94 105 LEU A C 1
ATOM 828 O O . LEU A 1 105 ? 9.160 -10.532 4.520 1.00 89.94 105 LEU A O 1
ATOM 832 N N . PRO A 1 106 ? 10.384 -12.063 5.633 1.00 93.62 106 PRO A N 1
ATOM 833 C CA . PRO A 1 106 ? 9.319 -12.394 6.560 1.00 93.62 106 PRO A CA 1
ATOM 834 C C . PRO A 1 106 ? 9.062 -11.253 7.548 1.00 93.62 106 PRO A C 1
ATOM 836 O O . PRO A 1 106 ? 9.995 -10.601 8.016 1.00 93.62 106 PRO A O 1
ATOM 839 N N . PHE A 1 107 ? 7.798 -11.067 7.911 1.00 94.19 107 PHE A N 1
ATOM 840 C CA . PHE A 1 107 ? 7.333 -10.088 8.891 1.00 94.19 107 PHE A CA 1
ATOM 841 C C . PHE A 1 107 ? 6.364 -10.729 9.892 1.00 94.19 107 PHE A C 1
ATOM 843 O O . PHE A 1 107 ? 5.874 -11.840 9.673 1.00 94.19 107 PHE A O 1
ATOM 850 N N . ASP A 1 108 ? 6.127 -10.054 11.017 1.00 92.25 108 ASP A N 1
ATOM 851 C CA . ASP A 1 108 ? 5.221 -10.536 12.064 1.00 92.25 108 ASP A CA 1
ATOM 852 C C . ASP A 1 108 ? 3.767 -10.543 11.594 1.00 92.25 108 ASP A C 1
ATOM 854 O O . ASP A 1 108 ? 3.266 -9.556 11.054 1.00 92.25 108 ASP A O 1
ATOM 858 N N . TYR A 1 109 ? 3.087 -11.666 11.817 1.00 88.69 109 TYR A N 1
ATOM 859 C CA . TYR A 1 109 ? 1.706 -11.877 11.412 1.00 88.69 109 TYR A CA 1
ATOM 860 C C . TYR A 1 109 ? 0.813 -12.060 12.640 1.00 88.69 109 TYR A C 1
ATOM 862 O O . TYR A 1 109 ? 0.654 -13.163 13.166 1.00 88.69 109 TYR A O 1
ATOM 870 N N . ASN A 1 110 ? 0.229 -10.951 13.094 1.00 85.06 110 ASN A N 1
ATOM 871 C CA . ASN A 1 110 ? -0.583 -10.896 14.305 1.00 85.06 110 ASN A CA 1
ATOM 872 C C . ASN A 1 110 ? -2.068 -10.773 13.948 1.00 85.06 110 ASN A C 1
ATOM 874 O O . ASN A 1 110 ? -2.574 -9.673 13.734 1.00 85.06 110 ASN A O 1
ATOM 878 N N . GLY A 1 111 ? -2.765 -11.909 13.909 1.00 84.50 111 GLY A N 1
ATOM 879 C CA . GLY A 1 111 ? -4.183 -11.972 13.548 1.00 84.50 111 GLY A CA 1
ATOM 880 C C . GLY A 1 111 ? -4.424 -11.939 12.038 1.00 84.50 111 GLY A C 1
ATOM 881 O O . GLY A 1 111 ? -3.489 -11.943 11.244 1.00 84.50 111 GLY A O 1
ATOM 882 N N . THR A 1 112 ? -5.696 -11.948 11.634 1.00 88.00 112 THR A N 1
ATOM 883 C CA . THR A 1 112 ? -6.069 -11.951 10.211 1.00 88.00 112 THR A CA 1
ATOM 884 C C . THR A 1 112 ? -5.934 -10.540 9.651 1.00 88.00 112 THR A C 1
ATOM 886 O O . THR A 1 112 ? -6.832 -9.717 9.811 1.00 88.00 112 THR A O 1
ATOM 889 N N . LEU A 1 113 ? -4.788 -10.253 9.030 1.00 87.62 113 LEU A N 1
ATOM 890 C CA . LEU A 1 113 ? -4.500 -8.936 8.465 1.00 87.62 113 LEU A CA 1
ATOM 891 C C . LEU A 1 113 ? -5.428 -8.640 7.278 1.00 87.62 113 LEU A C 1
ATOM 893 O O . LEU A 1 113 ? -5.397 -9.343 6.266 1.00 87.62 113 LEU A O 1
ATOM 897 N N . GLY A 1 114 ? -6.197 -7.557 7.374 1.00 90.06 114 GLY A N 1
ATOM 898 C CA . GLY A 1 114 ? -6.827 -6.919 6.226 1.00 90.06 114 GLY A CA 1
ATOM 899 C C . GLY A 1 114 ? -5.758 -6.294 5.332 1.00 90.06 114 GLY A C 1
ATOM 900 O O . GLY A 1 114 ? -4.803 -5.695 5.827 1.00 90.06 114 GLY A O 1
ATOM 901 N N . ILE A 1 115 ? -5.902 -6.442 4.014 1.00 90.31 115 ILE A N 1
ATOM 902 C CA . ILE A 1 115 ? -4.923 -5.955 3.035 1.00 90.31 115 ILE A CA 1
ATOM 903 C C . ILE A 1 115 ? -5.607 -4.951 2.120 1.00 90.31 115 ILE A C 1
ATOM 905 O O . ILE A 1 115 ? -6.539 -5.293 1.394 1.00 90.31 115 ILE A O 1
ATOM 909 N N . LEU A 1 116 ? -5.124 -3.713 2.148 1.00 87.94 116 LEU A N 1
ATOM 910 C CA . LEU A 1 116 ? -5.550 -2.653 1.247 1.00 87.94 116 LEU A CA 1
ATOM 911 C C . LEU A 1 116 ? -4.465 -2.444 0.193 1.00 87.94 116 LEU A C 1
ATOM 913 O O . LEU A 1 116 ? -3.316 -2.137 0.516 1.00 87.94 116 LEU A O 1
ATOM 917 N N . ILE A 1 117 ? -4.843 -2.601 -1.072 1.00 83.88 117 ILE A N 1
ATOM 918 C CA . ILE A 1 117 ? -4.036 -2.153 -2.207 1.00 83.88 117 ILE A CA 1
ATOM 919 C C . ILE A 1 117 ? -4.446 -0.713 -2.475 1.00 83.88 117 ILE A C 1
ATOM 921 O O . ILE A 1 117 ? -5.617 -0.455 -2.766 1.00 83.88 117 ILE A O 1
ATOM 925 N N . THR A 1 118 ? -3.508 0.219 -2.353 1.00 77.25 118 THR A N 1
ATOM 926 C CA . THR A 1 118 ? -3.810 1.635 -2.546 1.00 77.25 118 THR A CA 1
ATOM 927 C C . THR A 1 118 ? -4.182 1.893 -4.012 1.00 77.25 118 THR A C 1
ATOM 929 O O . THR A 1 118 ? -3.476 1.455 -4.931 1.00 77.25 118 THR A O 1
ATOM 932 N N . PRO A 1 119 ? -5.317 2.567 -4.279 1.00 65.19 119 PRO A N 1
ATOM 933 C CA . PRO A 1 119 ? -5.633 3.039 -5.622 1.00 65.19 119 PRO A CA 1
ATOM 934 C C . PRO A 1 119 ? -4.490 3.920 -6.150 1.00 65.19 119 PRO A C 1
ATOM 936 O O . PRO A 1 119 ? -3.838 4.600 -5.366 1.00 65.19 119 PRO A O 1
ATOM 939 N N . GLY A 1 120 ? -4.196 3.853 -7.453 1.00 65.88 120 GLY A N 1
ATOM 940 C CA . GLY A 1 120 ? -3.150 4.652 -8.119 1.00 65.88 120 GLY A CA 1
ATOM 941 C C . GLY A 1 120 ? -1.689 4.285 -7.793 1.00 65.88 120 GLY A C 1
ATOM 942 O O . GLY A 1 120 ? -0.858 4.265 -8.698 1.00 65.88 120 GLY A O 1
ATOM 943 N N . GLN A 1 121 ? -1.357 3.876 -6.563 1.00 70.62 121 GLN A N 1
ATOM 944 C CA . GLN A 1 121 ? 0.017 3.547 -6.150 1.00 70.62 121 GLN A CA 1
ATOM 945 C C . GLN A 1 121 ? 0.340 2.047 -6.220 1.00 70.62 121 GLN A C 1
ATOM 947 O O . GLN A 1 121 ? 0.310 1.297 -5.243 1.00 70.62 121 GLN A O 1
ATOM 952 N N . LYS A 1 122 ? 0.699 1.593 -7.422 1.00 72.50 122 LYS A N 1
ATOM 953 C CA . LYS A 1 122 ? 0.947 0.176 -7.710 1.00 72.50 122 LYS A CA 1
ATOM 954 C C . LYS A 1 122 ? 2.232 -0.315 -7.043 1.00 72.50 122 LYS A C 1
ATOM 956 O O . LYS A 1 122 ? 3.335 0.079 -7.406 1.00 72.50 122 LYS A O 1
ATOM 961 N N . GLY A 1 123 ? 2.064 -1.205 -6.068 1.00 77.00 123 GLY A N 1
ATOM 962 C CA . GLY A 1 123 ? 3.145 -1.769 -5.259 1.00 77.00 123 GLY A CA 1
ATOM 963 C C . GLY A 1 123 ? 3.138 -1.304 -3.805 1.00 77.00 123 GLY A C 1
ATOM 964 O O . GLY A 1 123 ? 3.927 -1.833 -3.020 1.00 77.00 123 GLY A O 1
ATOM 965 N N . ILE A 1 124 ? 2.246 -0.381 -3.426 1.00 86.25 124 ILE A N 1
ATOM 966 C CA . ILE A 1 124 ? 1.996 -0.073 -2.019 1.00 86.25 124 ILE A CA 1
ATOM 967 C C . ILE A 1 124 ? 0.868 -0.955 -1.481 1.00 86.25 124 ILE A C 1
ATOM 969 O O . ILE A 1 124 ? -0.205 -1.074 -2.071 1.00 86.25 124 ILE A O 1
ATOM 973 N N . LEU A 1 125 ? 1.149 -1.614 -0.359 1.00 90.00 125 LEU A N 1
ATOM 974 C CA . LEU A 1 125 ? 0.223 -2.488 0.352 1.00 90.00 125 LEU A CA 1
ATOM 975 C C . LEU A 1 125 ? 0.145 -2.028 1.798 1.00 90.00 125 LEU A C 1
ATOM 977 O O . LEU A 1 125 ? 1.181 -1.823 2.431 1.00 90.00 125 LEU A O 1
ATOM 981 N N . ILE A 1 126 ? -1.065 -1.910 2.328 1.00 92.56 126 ILE A N 1
ATOM 982 C CA . ILE A 1 126 ? -1.303 -1.612 3.738 1.00 92.56 126 ILE A CA 1
ATOM 983 C C . ILE A 1 126 ? -1.907 -2.859 4.369 1.00 92.56 126 ILE A C 1
ATOM 985 O O . ILE A 1 126 ? -2.936 -3.353 3.913 1.00 92.56 126 ILE A O 1
ATOM 989 N N . PHE A 1 127 ? -1.266 -3.358 5.418 1.00 93.75 127 PHE A N 1
ATOM 990 C CA . PHE A 1 127 ? -1.726 -4.494 6.204 1.00 93.75 127 PHE A CA 1
ATOM 991 C C . PHE A 1 127 ? -2.203 -3.976 7.546 1.00 93.75 127 PHE A C 1
ATOM 993 O O . PHE A 1 127 ? -1.476 -3.226 8.197 1.00 93.75 127 PHE A O 1
ATOM 1000 N N . TRP A 1 128 ? -3.388 -4.376 7.986 1.00 94.50 128 TRP A N 1
ATOM 1001 C CA . TRP A 1 128 ? -3.894 -3.919 9.271 1.00 94.50 128 TRP A CA 1
ATOM 1002 C C . TRP A 1 128 ? -4.734 -4.970 9.991 1.00 94.50 128 TRP A C 1
ATOM 1004 O O . TRP A 1 128 ? -5.394 -5.798 9.374 1.00 94.50 128 TRP A O 1
ATOM 1014 N N . PHE A 1 129 ? -4.687 -4.928 11.314 1.00 93.44 129 PHE A N 1
ATOM 1015 C CA . PHE A 1 129 ? -5.527 -5.678 12.244 1.00 93.44 129 PHE A CA 1
ATOM 1016 C C . PHE A 1 129 ? -5.560 -4.906 13.570 1.00 93.44 129 PHE A C 1
ATOM 1018 O O . PHE A 1 129 ? -4.761 -3.991 13.743 1.00 93.44 129 PHE A O 1
ATOM 1025 N N . GLU A 1 130 ? -6.437 -5.254 14.512 1.00 92.12 130 GLU A N 1
ATOM 1026 C CA . GLU A 1 130 ? -6.726 -4.494 15.747 1.00 92.12 130 GLU A CA 1
ATOM 1027 C C . GLU A 1 130 ? -5.516 -3.799 16.404 1.00 92.12 130 GLU A C 1
ATOM 1029 O O . GLU A 1 130 ? -5.623 -2.651 16.828 1.00 92.12 130 GLU A O 1
ATOM 1034 N N . LYS A 1 131 ? -4.352 -4.460 16.469 1.00 92.69 131 LYS A N 1
ATOM 1035 C CA . LYS A 1 131 ? -3.108 -3.914 17.045 1.00 92.69 131 LYS A CA 1
ATOM 1036 C C . LYS A 1 131 ? -1.943 -3.791 16.059 1.00 92.69 131 LYS A C 1
ATOM 1038 O O . LYS A 1 131 ? -0.830 -3.463 16.462 1.00 92.69 131 LYS A O 1
ATOM 1043 N N . SER A 1 132 ? -2.136 -4.055 14.773 1.00 93.31 132 SER A N 1
ATOM 1044 C CA . SER A 1 132 ? -1.063 -4.068 13.773 1.00 93.31 132 SER A CA 1
ATOM 1045 C C . SER A 1 132 ? -1.400 -3.172 12.594 1.00 93.31 132 SER A C 1
ATOM 1047 O O . SER A 1 132 ? -2.493 -3.241 12.051 1.00 93.31 132 SER A O 1
ATOM 1049 N N . LEU A 1 133 ? -0.439 -2.350 12.180 1.00 94.38 133 LEU A N 1
ATOM 1050 C CA . LEU A 1 133 ? -0.516 -1.567 10.955 1.00 94.38 133 LEU A CA 1
ATOM 1051 C C . LEU A 1 133 ? 0.860 -1.549 10.309 1.00 94.38 133 LEU A C 1
ATOM 1053 O O . LEU A 1 133 ? 1.817 -1.021 10.879 1.00 94.38 133 LEU A O 1
ATOM 1057 N N . LEU A 1 134 ? 0.945 -2.161 9.136 1.00 93.94 134 LEU A N 1
ATOM 1058 C CA . LEU A 1 134 ? 2.171 -2.346 8.383 1.00 93.94 134 LEU A CA 1
ATOM 1059 C C . LEU A 1 134 ? 1.987 -1.803 6.968 1.00 93.94 134 LEU A C 1
ATOM 1061 O O . LEU A 1 134 ? 0.888 -1.830 6.416 1.00 93.94 134 LEU A O 1
ATOM 1065 N N . VAL A 1 135 ? 3.078 -1.357 6.359 1.00 92.44 135 VAL A N 1
ATOM 1066 C CA . VAL A 1 135 ? 3.103 -0.886 4.975 1.00 92.44 135 VAL A CA 1
ATOM 1067 C C . VAL A 1 135 ? 4.236 -1.569 4.223 1.00 92.44 135 VAL A C 1
ATOM 1069 O O . VAL A 1 135 ? 5.360 -1.677 4.714 1.00 92.44 135 VAL A O 1
ATOM 1072 N N . SER A 1 136 ? 3.940 -2.003 3.003 1.00 90.62 136 SER A N 1
ATOM 1073 C CA . SER A 1 136 ? 4.938 -2.316 1.988 1.00 90.62 136 SER A CA 1
ATOM 1074 C C . SER A 1 136 ? 4.899 -1.261 0.902 1.00 90.62 136 SER A C 1
ATOM 1076 O O . SER A 1 136 ? 3.815 -0.858 0.498 1.00 90.62 136 SER A O 1
ATOM 1078 N N . ARG A 1 137 ? 6.066 -0.851 0.398 1.00 86.62 137 ARG A N 1
ATOM 1079 C CA . ARG A 1 137 ? 6.188 0.055 -0.760 1.00 86.62 137 ARG A CA 1
ATOM 1080 C C . ARG A 1 137 ? 6.752 -0.616 -2.009 1.00 86.62 137 ARG A C 1
ATOM 1082 O O . ARG A 1 137 ? 7.055 0.043 -2.998 1.00 86.62 137 ARG A O 1
ATOM 1089 N N . ASN A 1 138 ? 6.952 -1.924 -1.939 1.00 84.69 138 ASN A N 1
ATOM 1090 C CA . ASN A 1 138 ? 7.620 -2.711 -2.964 1.00 84.69 138 ASN A CA 1
ATOM 1091 C C . ASN A 1 138 ? 6.944 -4.073 -3.136 1.00 84.69 138 ASN A C 1
ATOM 1093 O O . ASN A 1 138 ? 7.595 -5.106 -3.246 1.00 84.69 138 ASN A O 1
ATOM 1097 N N . SER A 1 139 ? 5.612 -4.055 -3.190 1.00 87.75 139 SER A N 1
ATOM 1098 C CA . SER A 1 139 ? 4.765 -5.206 -3.523 1.00 87.75 139 SER A CA 1
ATOM 1099 C C . SER A 1 139 ? 4.929 -6.387 -2.562 1.00 87.75 139 SER A C 1
ATOM 1101 O O . SER A 1 139 ? 4.824 -7.535 -2.966 1.00 87.75 139 SER A O 1
ATOM 1103 N N . GLY A 1 140 ? 5.189 -6.105 -1.284 1.00 89.44 140 GLY A N 1
ATOM 1104 C CA . GLY A 1 140 ? 5.327 -7.114 -0.234 1.00 89.44 140 GLY A CA 1
ATOM 1105 C C . GLY A 1 140 ? 6.745 -7.656 -0.044 1.00 89.44 140 GLY A C 1
ATOM 1106 O O . GLY A 1 140 ? 6.927 -8.589 0.738 1.00 89.44 140 GLY A O 1
ATOM 1107 N N . GLN A 1 141 ? 7.760 -7.119 -0.735 1.00 87.19 141 GLN A N 1
ATOM 1108 C CA . GLN A 1 141 ? 9.144 -7.588 -0.566 1.00 87.19 141 GLN A CA 1
ATOM 1109 C C . GLN A 1 141 ? 9.699 -7.187 0.800 1.00 87.19 141 GLN A C 1
ATOM 1111 O O . GLN A 1 141 ? 10.363 -7.985 1.458 1.00 87.19 141 GLN A O 1
ATOM 1116 N N . LEU A 1 142 ? 9.401 -5.957 1.217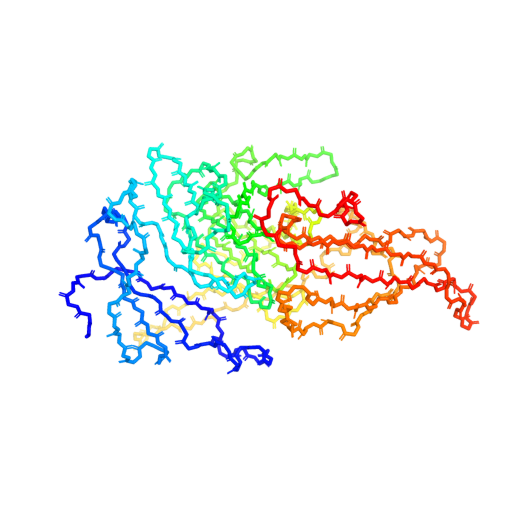 1.00 88.19 142 LEU A N 1
ATOM 1117 C CA . LEU A 1 142 ? 9.684 -5.411 2.534 1.00 88.19 142 LEU A CA 1
ATOM 1118 C C . LEU A 1 142 ? 8.380 -4.903 3.139 1.00 88.19 142 LEU A C 1
ATOM 1120 O O . LEU A 1 142 ? 7.597 -4.224 2.470 1.00 88.19 142 LEU A O 1
ATOM 1124 N N . VAL A 1 143 ? 8.159 -5.225 4.408 1.00 91.56 143 VAL A N 1
ATOM 1125 C CA . VAL A 1 143 ? 6.970 -4.828 5.162 1.00 91.56 143 VAL A CA 1
ATOM 1126 C C . VAL A 1 143 ? 7.438 -4.267 6.497 1.00 91.56 143 VAL A C 1
ATOM 1128 O O . VAL A 1 143 ? 8.162 -4.943 7.226 1.00 91.56 143 VAL A O 1
ATOM 1131 N N . TYR A 1 144 ? 7.044 -3.032 6.805 1.00 90.69 144 TYR A N 1
ATOM 1132 C CA . TYR A 1 144 ? 7.464 -2.328 8.018 1.00 90.69 144 TYR A CA 1
ATOM 1133 C C . TYR A 1 144 ? 6.262 -1.807 8.804 1.00 90.69 144 TYR A C 1
ATOM 1135 O O . TYR A 1 144 ? 5.260 -1.433 8.187 1.00 90.69 144 TYR A O 1
ATOM 1143 N N . PRO A 1 145 ? 6.346 -1.745 10.144 1.00 92.44 145 PRO A N 1
ATOM 1144 C CA . PRO A 1 145 ? 5.318 -1.105 10.949 1.00 92.44 145 PRO A CA 1
ATOM 1145 C C . PRO A 1 145 ? 5.233 0.395 10.657 1.00 92.44 145 PRO A C 1
ATOM 1147 O O . PRO A 1 145 ? 6.224 1.056 10.336 1.00 92.44 145 PRO A O 1
ATOM 1150 N N . VAL A 1 146 ? 4.020 0.929 10.773 1.00 92.19 146 VAL A N 1
ATOM 1151 C CA . VAL A 1 146 ? 3.769 2.368 10.690 1.00 92.19 146 VAL A CA 1
ATOM 1152 C C . VAL A 1 146 ? 4.062 2.998 12.047 1.00 92.19 146 VAL A C 1
ATOM 1154 O O . VAL A 1 146 ? 3.510 2.578 13.066 1.00 92.19 146 VAL A O 1
ATOM 1157 N N . HIS A 1 147 ? 4.916 4.020 12.047 1.00 91.69 147 HIS A N 1
ATOM 1158 C CA . HIS A 1 147 ? 5.276 4.751 13.259 1.00 91.69 147 HIS A CA 1
ATOM 1159 C C . HIS A 1 147 ? 4.106 5.630 13.708 1.00 91.69 147 HIS A C 1
ATOM 1161 O O . HIS A 1 147 ? 3.314 6.089 12.883 1.00 91.69 147 HIS A O 1
ATOM 1167 N N . VAL A 1 148 ? 4.008 5.925 15.002 1.00 90.81 148 VAL A N 1
ATOM 1168 C CA . VAL A 1 148 ? 2.966 6.810 15.541 1.00 90.81 148 VAL A CA 1
ATOM 1169 C C . VAL A 1 148 ? 3.617 7.988 16.239 1.00 90.81 148 VAL A C 1
ATOM 1171 O O . VAL A 1 148 ? 4.397 7.813 17.169 1.00 90.81 148 VAL A O 1
ATOM 1174 N N . ARG A 1 149 ? 3.282 9.194 15.792 1.00 87.06 149 ARG A N 1
ATOM 1175 C CA . ARG A 1 149 ? 3.732 10.457 16.359 1.00 87.06 149 ARG A CA 1
ATOM 1176 C C . ARG A 1 149 ? 2.620 11.058 17.219 1.00 87.06 149 ARG A C 1
ATOM 1178 O O . ARG A 1 149 ? 1.537 11.371 16.721 1.00 87.06 149 ARG A O 1
ATOM 1185 N N . GLU A 1 150 ? 2.896 11.233 18.508 1.00 79.88 150 GLU A N 1
ATOM 1186 C CA . GLU A 1 150 ? 2.002 11.898 19.460 1.00 79.88 150 GLU A CA 1
ATOM 1187 C C . GLU A 1 150 ? 2.665 13.180 19.980 1.00 79.88 150 GLU A C 1
ATOM 1189 O O . GLU A 1 150 ? 3.521 13.173 20.866 1.00 79.88 150 GLU A O 1
ATOM 1194 N N . GLY A 1 151 ? 2.295 14.307 19.372 1.00 72.50 151 GLY A N 1
ATOM 1195 C CA . GLY A 1 151 ? 2.975 15.580 19.597 1.00 72.50 151 GLY A CA 1
ATOM 1196 C C . GLY A 1 151 ? 4.392 15.618 19.001 1.00 72.50 151 GLY A C 1
ATOM 1197 O O . GLY A 1 151 ? 4.774 14.757 18.202 1.00 72.50 151 GLY A O 1
ATOM 1198 N N . PRO A 1 152 ? 5.201 16.627 19.355 1.00 69.31 152 PRO A N 1
ATOM 1199 C CA . PRO A 1 152 ? 6.475 16.866 18.684 1.00 69.31 152 PRO A CA 1
ATOM 1200 C C . PRO A 1 152 ? 7.560 15.841 19.029 1.00 69.31 152 PRO A C 1
ATOM 1202 O O . PRO A 1 152 ? 8.367 15.522 18.155 1.00 69.31 152 PRO A O 1
ATOM 1205 N N . ASN A 1 153 ? 7.537 15.295 20.252 1.00 71.25 153 ASN A N 1
ATOM 1206 C CA . ASN A 1 153 ? 8.645 14.520 20.826 1.00 71.25 153 ASN A CA 1
ATOM 1207 C C . ASN A 1 153 ? 8.357 13.026 21.021 1.00 71.25 153 ASN A C 1
ATOM 1209 O O . ASN A 1 153 ? 9.293 12.265 21.258 1.00 71.25 153 ASN A O 1
ATOM 1213 N N . THR A 1 154 ? 7.097 12.591 20.949 1.00 77.56 154 THR A N 1
ATOM 1214 C CA . THR A 1 154 ? 6.751 11.184 21.183 1.00 77.56 154 THR A CA 1
ATOM 1215 C C . THR A 1 154 ? 6.608 10.473 19.850 1.00 77.56 154 THR A C 1
ATOM 1217 O O . THR A 1 154 ? 5.710 10.783 19.065 1.00 77.56 154 THR A O 1
ATOM 1220 N N . LEU A 1 155 ? 7.499 9.516 19.597 1.00 85.81 155 LEU A N 1
ATOM 1221 C CA . LEU A 1 155 ? 7.461 8.651 18.426 1.00 85.81 155 LEU A CA 1
ATOM 1222 C C . LEU A 1 155 ? 7.479 7.193 18.882 1.00 85.81 155 LEU A C 1
ATOM 1224 O O . LEU A 1 155 ? 8.482 6.717 19.406 1.00 85.81 155 LEU A O 1
ATOM 1228 N N . TYR A 1 156 ? 6.378 6.493 18.648 1.00 91.19 156 TYR A N 1
ATOM 1229 C CA . TYR A 1 156 ? 6.275 5.051 18.822 1.00 91.19 156 TYR A CA 1
ATOM 1230 C C . TYR A 1 156 ? 6.653 4.349 17.517 1.00 91.19 156 TYR A C 1
ATOM 1232 O O . TYR A 1 156 ? 6.288 4.801 16.426 1.00 91.19 156 TYR A O 1
ATOM 1240 N N . SER A 1 157 ? 7.349 3.217 17.613 1.00 90.44 157 SER A N 1
ATOM 1241 C CA . SER A 1 157 ? 7.750 2.415 16.451 1.00 90.44 157 SER A CA 1
ATOM 1242 C C . SER A 1 157 ? 6.576 1.698 15.777 1.00 90.44 157 SER A C 1
ATOM 1244 O O . SER A 1 157 ? 6.678 1.298 14.618 1.00 90.44 157 SER A O 1
ATOM 1246 N N . SER A 1 158 ? 5.449 1.538 16.481 1.00 91.88 158 SER A N 1
ATOM 1247 C CA . SER A 1 158 ? 4.258 0.856 15.970 1.00 91.88 158 SER A CA 1
ATOM 1248 C C . SER A 1 158 ? 2.968 1.261 16.694 1.00 91.88 158 SER A C 1
ATOM 1250 O O . SER A 1 158 ? 2.995 1.803 17.799 1.00 91.88 158 SER A O 1
ATOM 1252 N N . ILE A 1 159 ? 1.819 0.912 16.100 1.00 92.69 159 ILE A N 1
ATOM 1253 C CA . ILE A 1 159 ? 0.491 1.024 16.735 1.00 92.69 159 ILE A CA 1
ATOM 1254 C C . ILE A 1 159 ? 0.372 0.181 18.012 1.00 92.69 159 ILE A C 1
ATOM 1256 O O . ILE A 1 159 ? -0.260 0.620 18.973 1.00 92.69 159 ILE A O 1
ATOM 1260 N N . SER A 1 160 ? 0.993 -1.005 18.040 1.00 92.00 160 SER A N 1
ATOM 1261 C CA . SER A 1 160 ? 1.030 -1.856 19.237 1.00 92.00 160 SER A CA 1
ATOM 1262 C C . SER A 1 160 ? 1.751 -1.161 20.392 1.00 92.00 160 SER A C 1
ATOM 1264 O O . SER A 1 160 ? 1.240 -1.143 21.507 1.00 92.00 160 SER A O 1
ATOM 1266 N N . GLU A 1 161 ? 2.914 -0.560 20.124 1.00 92.94 161 GLU A N 1
ATOM 1267 C CA . GLU A 1 161 ? 3.703 0.148 21.140 1.00 92.94 161 GLU A CA 1
ATOM 1268 C C . GLU A 1 161 ? 2.987 1.408 21.650 1.00 92.94 161 GLU A C 1
ATOM 1270 O O . GLU A 1 161 ? 3.020 1.697 22.842 1.00 92.94 161 GLU A O 1
ATOM 1275 N N . ALA A 1 162 ? 2.266 2.104 20.767 1.00 91.44 162 ALA A N 1
ATOM 1276 C CA . ALA A 1 162 ? 1.411 3.236 21.125 1.00 91.44 162 ALA A CA 1
ATOM 1277 C C . ALA A 1 162 ? 0.118 2.831 21.870 1.00 91.44 162 ALA A C 1
ATOM 1279 O O . ALA A 1 162 ? -0.681 3.695 22.224 1.00 91.44 162 ALA A O 1
ATOM 1280 N N . ASN A 1 163 ? -0.123 1.530 22.082 1.00 92.88 163 ASN A N 1
ATOM 1281 C CA . ASN A 1 163 ? -1.340 0.973 22.679 1.00 92.88 163 ASN A CA 1
ATOM 1282 C C . ASN A 1 163 ? -2.651 1.418 21.993 1.00 92.88 163 ASN A C 1
ATOM 1284 O O . ASN A 1 163 ? -3.698 1.541 22.625 1.00 92.88 163 ASN A O 1
ATOM 1288 N N . ILE A 1 164 ? -2.620 1.623 20.679 1.00 92.25 164 ILE A N 1
ATOM 1289 C CA . ILE A 1 164 ? -3.792 2.034 19.894 1.00 92.25 164 ILE A CA 1
ATOM 1290 C C . ILE A 1 164 ? -4.568 0.797 19.436 1.00 92.25 164 ILE A C 1
ATOM 1292 O O . ILE A 1 164 ? -3.954 -0.223 19.124 1.00 92.25 164 ILE A O 1
ATOM 1296 N N . THR A 1 165 ? -5.903 0.855 19.412 1.00 93.31 165 THR A N 1
ATOM 1297 C CA . THR A 1 165 ? -6.758 -0.219 18.870 1.00 93.31 165 THR A CA 1
ATOM 1298 C C . THR A 1 165 ? -7.466 0.258 17.607 1.00 93.31 165 THR A C 1
ATOM 1300 O O . THR A 1 165 ? -8.310 1.149 17.665 1.00 93.31 165 THR A O 1
ATOM 1303 N N . ILE A 1 166 ? -7.125 -0.315 16.455 1.00 93.12 166 ILE A N 1
ATOM 1304 C CA . ILE A 1 166 ? -7.687 0.065 15.156 1.00 93.12 166 ILE A CA 1
ATOM 1305 C C . ILE A 1 166 ? -9.134 -0.421 15.053 1.00 93.12 166 ILE A C 1
ATOM 1307 O O . ILE A 1 166 ? -9.413 -1.595 15.281 1.00 93.12 166 ILE A O 1
ATOM 1311 N N . HIS A 1 167 ? -10.033 0.480 14.658 1.00 91.00 167 HIS A N 1
ATOM 1312 C CA . HIS A 1 167 ? -11.408 0.165 14.279 1.00 91.00 167 HIS A CA 1
ATOM 1313 C C . HIS A 1 167 ? -11.563 0.095 12.753 1.00 91.00 167 HIS A C 1
ATOM 1315 O O . HIS A 1 167 ? -12.045 -0.897 12.217 1.00 91.00 167 HIS A O 1
ATOM 1321 N N . SER A 1 168 ? -11.114 1.132 12.039 1.00 90.94 168 SER A N 1
ATOM 1322 C CA . SER A 1 168 ? -11.220 1.216 10.578 1.00 90.94 168 SER A CA 1
ATOM 1323 C C . SER A 1 168 ? -9.994 1.896 9.980 1.00 90.94 168 SER A C 1
ATOM 1325 O O . SER A 1 168 ? -9.409 2.796 10.585 1.00 90.94 168 SER A O 1
ATOM 1327 N N . VAL A 1 169 ? -9.642 1.506 8.756 1.00 92.44 169 VAL A N 1
ATOM 1328 C CA . VAL A 1 169 ? -8.550 2.097 7.974 1.00 92.44 169 VAL A CA 1
ATOM 1329 C C . VAL A 1 169 ? -9.072 2.483 6.598 1.00 92.44 169 VAL A C 1
ATOM 1331 O O . VAL A 1 169 ? -9.739 1.687 5.942 1.00 92.44 169 VAL A O 1
ATOM 1334 N N . ALA A 1 170 ? -8.742 3.690 6.152 1.00 90.88 170 ALA A N 1
ATOM 1335 C CA . ALA A 1 170 ? -8.957 4.136 4.782 1.00 90.88 170 ALA A CA 1
ATOM 1336 C C . ALA A 1 170 ? -7.650 4.660 4.199 1.00 90.88 170 ALA A C 1
ATOM 1338 O O . ALA A 1 170 ? -6.828 5.231 4.912 1.00 90.88 170 ALA A O 1
ATOM 1339 N N . ALA A 1 171 ? -7.471 4.489 2.896 1.00 89.00 171 ALA A N 1
ATOM 1340 C CA . ALA A 1 171 ? -6.305 4.984 2.187 1.00 89.00 171 ALA A CA 1
ATOM 1341 C C . ALA A 1 171 ? -6.690 5.446 0.783 1.00 89.00 171 ALA A C 1
ATOM 1343 O O . ALA A 1 171 ? -7.571 4.852 0.155 1.00 89.00 171 ALA A O 1
ATOM 1344 N N . ASN A 1 172 ? -6.017 6.483 0.297 1.00 83.25 172 ASN A N 1
ATOM 1345 C CA . ASN A 1 172 ? -6.045 6.892 -1.105 1.00 83.25 172 ASN A CA 1
ATOM 1346 C C . ASN A 1 172 ? -4.620 6.829 -1.689 1.00 83.25 172 ASN A C 1
ATOM 1348 O O . ASN A 1 172 ? -3.775 6.086 -1.187 1.00 83.25 172 ASN A O 1
ATOM 1352 N N . GLU A 1 173 ? -4.359 7.570 -2.764 1.00 79.12 173 GLU A N 1
ATOM 1353 C CA . GLU A 1 173 ? -3.041 7.625 -3.397 1.00 79.12 173 GLU A CA 1
ATOM 1354 C C . GLU A 1 173 ? -1.958 8.196 -2.483 1.00 79.12 173 GLU A C 1
ATOM 1356 O O . GLU A 1 173 ? -0.829 7.752 -2.562 1.00 79.12 173 GLU A O 1
ATOM 13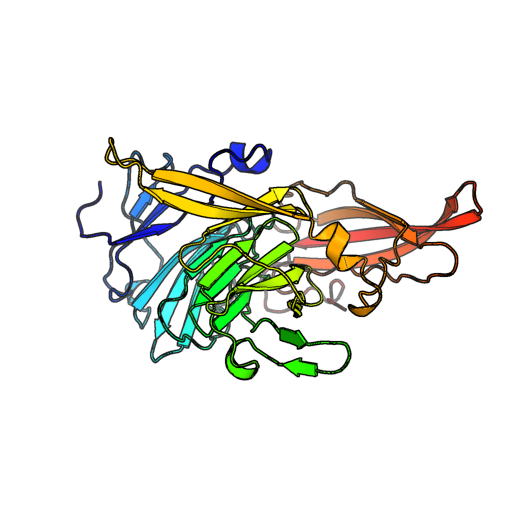61 N N . TYR A 1 174 ? -2.243 9.146 -1.597 1.00 81.44 174 TYR A N 1
ATOM 1362 C CA . TYR A 1 174 ? -1.189 9.864 -0.864 1.00 81.44 174 TYR A CA 1
ATOM 1363 C C . TYR A 1 174 ? -1.354 9.816 0.655 1.00 81.44 174 TYR A C 1
ATOM 1365 O O . TYR A 1 174 ? -0.424 10.149 1.397 1.00 81.44 174 TYR A O 1
ATOM 1373 N N . GLU A 1 175 ? -2.520 9.384 1.120 1.00 88.06 175 GLU A N 1
ATOM 1374 C CA . GLU A 1 175 ? -3.009 9.591 2.472 1.00 88.06 175 GLU A CA 1
ATOM 1375 C C . GLU A 1 175 ? -3.539 8.293 3.077 1.00 88.06 175 GLU A C 1
ATOM 1377 O O . GLU A 1 175 ? -4.112 7.430 2.407 1.00 88.06 175 GLU A O 1
ATOM 1382 N N . LEU A 1 176 ? -3.368 8.191 4.389 1.00 92.00 176 LEU A N 1
ATOM 1383 C CA . LEU A 1 176 ? -3.833 7.110 5.237 1.00 92.00 176 LEU A CA 1
ATOM 1384 C C . LEU A 1 176 ? -4.606 7.721 6.401 1.00 92.00 176 LEU A C 1
ATOM 1386 O O . LEU A 1 176 ? -4.104 8.614 7.079 1.00 92.00 176 LEU A O 1
ATOM 1390 N N . ALA A 1 177 ? -5.805 7.219 6.656 1.00 92.44 177 ALA A N 1
ATOM 1391 C CA . ALA A 1 177 ? -6.609 7.582 7.811 1.00 92.44 177 ALA A CA 1
ATOM 1392 C C . ALA A 1 177 ? -6.916 6.332 8.636 1.00 92.44 177 ALA A C 1
ATOM 1394 O O . ALA A 1 177 ? -7.278 5.287 8.091 1.00 92.44 177 ALA A O 1
ATOM 1395 N N . VAL A 1 178 ? -6.777 6.447 9.954 1.00 93.38 178 VAL A N 1
ATOM 1396 C CA . VAL A 1 178 ? -7.040 5.362 10.903 1.00 93.38 178 VAL A CA 1
ATOM 1397 C C . VAL A 1 178 ? -7.981 5.874 11.982 1.00 93.38 178 VAL A C 1
ATOM 1399 O O . VAL A 1 178 ? -7.663 6.834 12.680 1.00 93.38 178 VAL A O 1
ATOM 1402 N N . LEU A 1 179 ? -9.134 5.225 12.115 1.00 91.38 179 LEU A N 1
ATOM 1403 C CA . LEU A 1 179 ? -10.082 5.448 13.200 1.00 91.38 179 LEU A CA 1
ATOM 1404 C C . LEU A 1 179 ? -9.854 4.378 14.262 1.00 91.38 179 LEU A C 1
ATOM 1406 O O . LEU A 1 179 ? -9.785 3.190 13.933 1.00 91.38 179 LEU A O 1
ATOM 1410 N N . THR A 1 180 ? -9.737 4.789 15.519 1.00 90.56 180 THR A N 1
ATOM 1411 C CA . THR A 1 180 ? -9.555 3.874 16.653 1.00 90.56 180 THR A CA 1
ATOM 1412 C C . THR A 1 180 ? -10.875 3.562 17.349 1.00 90.56 180 THR A C 1
ATOM 1414 O O . THR A 1 180 ? -11.850 4.296 17.195 1.00 90.56 180 THR A O 1
ATOM 1417 N N . GLN A 1 181 ? -10.911 2.489 18.145 1.00 88.19 181 GLN A N 1
ATOM 1418 C CA . GLN A 1 181 ? -12.092 2.130 18.948 1.00 88.19 181 GLN A CA 1
ATOM 1419 C C . GLN A 1 181 ? -12.451 3.202 19.989 1.00 88.19 181 GLN A C 1
ATOM 1421 O O . GLN A 1 181 ? -13.608 3.349 20.375 1.00 88.19 181 GLN A O 1
ATOM 1426 N N . GLU A 1 182 ? -11.466 3.987 20.422 1.00 85.31 182 GLU A N 1
ATOM 1427 C CA . GLU A 1 182 ? -11.636 5.131 21.319 1.00 85.31 182 GLU A CA 1
ATOM 1428 C C . GLU A 1 182 ? -12.068 6.410 20.571 1.00 85.31 182 GLU A C 1
ATOM 1430 O O . GLU A 1 182 ? -11.997 7.502 21.131 1.00 85.31 182 GLU A O 1
ATOM 1435 N N . ASN A 1 183 ? -12.509 6.284 19.312 1.00 84.12 183 ASN A N 1
ATOM 1436 C CA . ASN A 1 183 ? -12.967 7.365 18.433 1.00 84.12 183 ASN A CA 1
ATOM 1437 C C . ASN A 1 183 ? -11.915 8.456 18.180 1.00 84.12 183 ASN A C 1
ATOM 1439 O O . ASN A 1 183 ? -12.254 9.627 18.020 1.00 84.12 183 ASN A O 1
ATOM 1443 N N . ASN A 1 184 ? -10.635 8.082 18.125 1.00 87.62 184 ASN A N 1
ATOM 1444 C CA . ASN A 1 184 ? -9.575 8.991 17.699 1.00 87.62 184 ASN A CA 1
ATOM 1445 C C . ASN A 1 184 ? -9.298 8.813 16.205 1.00 87.62 184 ASN A C 1
ATOM 1447 O O . ASN A 1 184 ? -9.210 7.684 15.719 1.00 87.62 184 ASN A O 1
ATOM 1451 N N . LEU A 1 185 ? -9.109 9.923 15.492 1.00 89.44 185 LEU A N 1
ATOM 1452 C CA . LEU A 1 185 ? -8.666 9.912 14.101 1.00 89.44 185 LEU A CA 1
ATOM 1453 C C . LEU A 1 185 ? -7.172 10.195 14.028 1.00 89.44 185 LEU A C 1
ATOM 1455 O O . LEU A 1 185 ? -6.670 11.181 14.572 1.00 89.44 185 LEU A O 1
ATOM 1459 N N . TYR A 1 186 ? -6.482 9.318 13.317 1.00 91.06 186 TYR A N 1
ATOM 1460 C CA . TYR A 1 186 ? -5.081 9.448 12.978 1.00 91.06 186 TYR A CA 1
ATOM 1461 C C . TYR A 1 186 ? -4.944 9.622 11.476 1.00 91.06 186 TYR A C 1
ATOM 1463 O O . TYR A 1 186 ? -5.664 8.996 10.696 1.00 91.06 186 TYR A O 1
ATOM 1471 N N . TYR A 1 187 ? -3.981 10.440 11.084 1.00 91.06 187 TYR A N 1
ATOM 1472 C CA . TYR A 1 187 ? -3.671 10.722 9.694 1.00 91.06 187 TYR A CA 1
ATOM 1473 C C . TYR A 1 187 ? -2.200 10.444 9.409 1.00 91.06 187 TYR A C 1
ATOM 1475 O O . TYR A 1 187 ? -1.335 10.799 10.204 1.00 91.06 187 TYR A O 1
ATOM 1483 N N . GLY A 1 188 ? -1.903 9.843 8.265 1.00 88.81 188 GLY A N 1
ATOM 1484 C CA . GLY A 1 188 ? -0.544 9.615 7.799 1.00 88.81 188 GLY A CA 1
ATOM 1485 C C . GLY A 1 188 ? -0.399 9.883 6.312 1.00 88.81 188 GLY A C 1
ATOM 1486 O O . GLY A 1 188 ? -1.353 9.786 5.546 1.00 88.81 188 GLY A O 1
ATOM 1487 N N . SER A 1 189 ? 0.832 10.180 5.903 1.00 84.62 189 SER A N 1
ATOM 1488 C CA . SER A 1 189 ? 1.209 10.207 4.492 1.00 84.62 189 SER A CA 1
ATOM 1489 C C . SER A 1 189 ? 1.743 8.840 4.061 1.00 84.62 189 SER A C 1
ATOM 1491 O O . SER A 1 189 ? 2.491 8.184 4.791 1.00 84.62 189 SER A O 1
ATOM 1493 N N . LEU A 1 190 ? 1.379 8.427 2.849 1.00 78.50 190 LEU A N 1
ATOM 1494 C CA . LEU A 1 190 ? 1.870 7.210 2.199 1.00 78.50 190 LEU A CA 1
ATOM 1495 C C . LEU A 1 190 ? 3.141 7.446 1.364 1.00 78.50 190 LEU A C 1
ATOM 1497 O O . LEU A 1 190 ? 3.551 6.582 0.591 1.00 78.50 190 LEU A O 1
ATOM 1501 N N . GLY A 1 191 ? 3.809 8.592 1.542 1.00 69.75 191 GLY A N 1
ATOM 1502 C CA . GLY A 1 191 ? 5.069 8.909 0.868 1.00 69.75 191 GLY A CA 1
ATOM 1503 C C . GLY A 1 191 ? 6.189 7.890 1.132 1.00 69.75 191 GLY A C 1
ATOM 1504 O O . GLY A 1 191 ? 6.152 7.113 2.088 1.00 69.75 191 GLY A O 1
ATOM 1505 N N . ILE A 1 192 ? 7.218 7.894 0.275 1.00 63.06 192 ILE A N 1
ATOM 1506 C CA . ILE A 1 192 ? 8.287 6.875 0.279 1.00 63.06 192 ILE A CA 1
ATOM 1507 C C . ILE A 1 192 ? 9.220 6.985 1.500 1.00 63.06 192 ILE A C 1
ATOM 1509 O O . ILE A 1 192 ? 9.721 5.969 1.977 1.00 63.06 192 ILE A O 1
ATOM 1513 N N . LEU A 1 193 ? 9.436 8.192 2.032 1.00 58.91 193 LEU A N 1
ATOM 1514 C CA . LEU A 1 193 ? 10.468 8.451 3.047 1.00 58.91 193 LEU A CA 1
ATOM 1515 C C . LEU A 1 193 ? 10.031 8.169 4.490 1.00 58.91 193 LEU A C 1
ATOM 1517 O O . LEU A 1 193 ? 10.867 7.819 5.317 1.00 58.91 193 LEU A O 1
ATOM 1521 N N . SER A 1 194 ? 8.745 8.279 4.816 1.00 64.94 194 SER A N 1
ATOM 1522 C CA . SER A 1 194 ? 8.241 7.917 6.142 1.00 64.94 194 SER A CA 1
ATOM 1523 C C . SER A 1 194 ? 6.737 7.666 6.109 1.00 64.94 194 SER A C 1
ATOM 1525 O O . SER A 1 194 ? 5.998 8.295 5.360 1.00 64.94 194 SER A O 1
ATOM 1527 N N . SER A 1 195 ? 6.296 6.701 6.917 1.00 69.06 195 SER A N 1
ATOM 1528 C CA . SER A 1 195 ? 4.882 6.483 7.229 1.00 69.06 195 SER A CA 1
ATOM 1529 C C . SER A 1 195 ? 4.746 6.664 8.727 1.00 69.06 195 SER A C 1
ATOM 1531 O O . SER A 1 195 ? 5.005 5.739 9.499 1.00 69.06 195 SER A O 1
ATOM 1533 N N . SER A 1 196 ? 4.436 7.890 9.129 1.00 84.94 196 SER A N 1
ATOM 1534 C CA . SER A 1 196 ? 4.077 8.213 10.503 1.00 84.94 196 SER A CA 1
ATOM 1535 C C . SER A 1 196 ? 2.619 8.634 10.554 1.00 84.94 196 SER A C 1
ATOM 1537 O O . SER A 1 196 ? 2.187 9.443 9.732 1.00 84.94 196 SER A O 1
ATOM 1539 N N . LEU A 1 197 ? 1.891 8.122 11.537 1.00 90.12 197 LEU A N 1
ATOM 1540 C CA . LEU A 1 197 ? 0.569 8.609 11.893 1.00 90.12 197 LEU A CA 1
ATOM 1541 C C . LEU A 1 197 ? 0.680 9.772 12.872 1.00 90.12 197 LEU A C 1
ATOM 1543 O O . LEU A 1 197 ? 1.470 9.713 13.806 1.00 90.12 197 LEU A O 1
ATOM 1547 N N . ILE A 1 198 ? -0.145 10.790 12.688 1.00 88.69 198 ILE A N 1
ATOM 1548 C CA . ILE A 1 198 ? -0.316 11.923 13.591 1.00 88.69 198 ILE A CA 1
ATOM 1549 C C . ILE A 1 198 ? -1.733 11.840 14.148 1.00 88.69 198 ILE A C 1
ATOM 1551 O O . ILE A 1 198 ? -2.694 11.684 13.393 1.00 88.69 198 ILE A O 1
ATOM 1555 N N . LYS A 1 199 ? -1.859 11.926 15.471 1.00 87.81 199 LYS A N 1
ATOM 1556 C CA . LYS A 1 199 ? -3.152 11.972 16.162 1.00 87.81 199 LYS A CA 1
ATOM 1557 C C . LYS A 1 199 ? -3.782 13.355 16.024 1.00 87.81 199 LYS A C 1
ATOM 1559 O O . LYS A 1 199 ? -3.117 14.353 16.292 1.00 87.81 199 LYS A O 1
ATOM 1564 N N . PHE A 1 200 ? -5.069 13.422 15.700 1.00 84.88 200 PHE A N 1
ATOM 1565 C CA . PHE A 1 200 ? -5.822 14.674 15.763 1.00 84.88 200 PHE A CA 1
ATOM 1566 C C . PHE A 1 200 ? -6.509 14.839 17.119 1.00 84.88 200 PHE A C 1
ATOM 1568 O O . PHE A 1 200 ? -7.170 13.927 17.613 1.00 84.88 200 PHE A O 1
ATOM 1575 N N . ALA A 1 201 ? -6.336 16.008 17.738 1.00 71.38 201 ALA A N 1
ATOM 1576 C CA . ALA A 1 201 ? -6.919 16.322 19.038 1.00 71.38 201 ALA A CA 1
ATOM 1577 C C . ALA A 1 201 ? -8.357 16.858 18.904 1.00 71.38 201 ALA A C 1
ATOM 1579 O O . ALA A 1 201 ? -8.673 17.599 17.976 1.00 71.38 201 ALA A O 1
ATOM 1580 N N . GLY A 1 202 ? -9.219 16.522 19.871 1.00 63.12 202 GLY A N 1
ATOM 1581 C CA . GLY A 1 202 ? -10.474 17.247 20.114 1.00 63.12 202 GLY A CA 1
ATOM 1582 C C . GLY A 1 202 ? -11.599 17.040 19.096 1.00 63.12 202 GLY A C 1
ATOM 1583 O O . GLY A 1 202 ? -12.501 17.873 19.023 1.00 63.12 202 GLY A O 1
ATOM 1584 N N . GLN A 1 203 ? -11.583 15.962 18.313 1.00 62.31 203 GLN A N 1
ATOM 1585 C CA . GLN A 1 203 ? -12.674 15.695 17.381 1.00 62.31 203 GLN A CA 1
ATOM 1586 C C . GLN A 1 203 ? -13.812 14.942 18.076 1.00 62.31 203 GLN A C 1
ATOM 1588 O O . GLN A 1 203 ? -13.630 13.826 18.554 1.00 62.31 203 GLN A O 1
ATOM 1593 N N . ASN A 1 204 ? -15.007 15.537 18.105 1.00 58.50 204 ASN A N 1
ATOM 1594 C CA . ASN A 1 204 ? -16.246 14.809 18.387 1.00 58.50 204 ASN A CA 1
ATOM 1595 C C . ASN A 1 204 ? -16.563 13.927 17.174 1.00 58.50 204 ASN A C 1
ATOM 1597 O O . ASN A 1 204 ? -17.348 14.307 16.306 1.00 58.50 204 ASN A O 1
ATOM 1601 N N . ILE A 1 205 ? -15.884 12.788 17.075 1.00 65.38 205 ILE A N 1
ATOM 1602 C CA . ILE A 1 205 ? -16.049 11.854 15.965 1.00 65.38 205 ILE A CA 1
ATOM 1603 C C . ILE A 1 205 ? -17.297 11.004 16.190 1.00 65.38 205 ILE A C 1
ATOM 1605 O O . ILE A 1 205 ? -17.555 10.520 17.294 1.00 65.38 205 ILE A O 1
ATOM 1609 N N . CYS A 1 206 ? -18.083 10.827 15.131 1.00 60.81 206 CYS A N 1
ATOM 1610 C CA . CYS A 1 206 ? -19.266 9.977 15.128 1.00 60.81 206 CYS A CA 1
ATOM 1611 C C . CYS A 1 206 ? -18.888 8.492 15.329 1.00 60.81 206 CYS A C 1
ATOM 1613 O O . CYS A 1 206 ? -18.439 7.854 14.389 1.00 60.81 206 CYS A O 1
ATOM 1615 N N . THR A 1 207 ? -19.082 8.010 16.564 1.00 63.31 207 THR A N 1
ATOM 1616 C CA . THR A 1 207 ? -19.507 6.673 17.066 1.00 63.31 207 THR A CA 1
ATOM 1617 C C . THR A 1 207 ? -19.003 5.340 16.467 1.00 63.31 207 THR A C 1
ATOM 1619 O O . THR A 1 207 ? -18.445 5.248 15.385 1.00 63.31 207 THR A O 1
ATOM 1622 N N . GLN A 1 208 ? -19.272 4.276 17.243 1.00 59.41 208 GLN A N 1
ATOM 1623 C CA . GLN A 1 208 ? -18.638 2.949 17.269 1.00 59.41 208 GLN A CA 1
ATOM 1624 C C . GLN A 1 208 ? -18.772 2.065 16.017 1.00 59.41 208 GLN A C 1
ATOM 1626 O O . GLN A 1 208 ? -17.977 1.149 15.893 1.00 59.41 208 GLN A O 1
ATOM 1631 N N . ASP A 1 209 ? -19.695 2.341 15.091 1.00 70.31 209 ASP A N 1
ATOM 1632 C CA . ASP A 1 209 ? -19.899 1.541 13.868 1.00 70.31 209 ASP A CA 1
ATOM 1633 C C . ASP A 1 209 ? -19.600 2.366 12.609 1.00 70.31 209 ASP A C 1
ATOM 1635 O O . ASP A 1 209 ? -20.416 2.492 11.700 1.00 70.31 209 ASP A O 1
ATOM 1639 N N . ALA A 1 210 ? -18.442 3.019 12.570 1.00 81.12 210 ALA A N 1
ATOM 1640 C CA . ALA A 1 210 ? -18.089 3.931 11.490 1.00 81.12 210 ALA A CA 1
ATOM 1641 C C . ALA A 1 210 ? -17.119 3.321 10.466 1.00 81.12 210 ALA A C 1
ATOM 1643 O O . ALA A 1 210 ? -16.052 2.812 10.817 1.00 81.12 210 ALA A O 1
ATOM 1644 N N . ALA A 1 211 ? -17.454 3.460 9.183 1.00 85.69 211 ALA A N 1
ATOM 1645 C CA . ALA A 1 211 ? -16.536 3.225 8.076 1.00 85.69 211 ALA A CA 1
ATOM 1646 C C . ALA A 1 211 ? -15.840 4.532 7.675 1.00 85.69 211 ALA A C 1
ATOM 1648 O O . ALA A 1 211 ? -16.456 5.600 7.659 1.00 85.69 211 ALA A O 1
ATOM 1649 N N . LEU A 1 212 ? -14.559 4.444 7.321 1.00 89.19 212 LEU A N 1
ATOM 1650 C CA . LEU A 1 212 ? -13.794 5.569 6.787 1.00 89.19 212 LEU A CA 1
ATOM 1651 C C . LEU A 1 212 ? -13.704 5.502 5.263 1.00 89.19 212 LEU A C 1
ATOM 1653 O O . LEU A 1 212 ? -13.485 4.434 4.692 1.00 89.19 212 LEU A O 1
ATOM 1657 N N . MET A 1 213 ? -13.770 6.659 4.610 1.00 89.12 213 MET A N 1
ATOM 1658 C CA . MET A 1 213 ? -13.481 6.788 3.185 1.00 89.12 213 MET A CA 1
ATOM 1659 C C . MET A 1 213 ? -12.883 8.161 2.874 1.00 89.12 213 MET A C 1
ATOM 1661 O O . MET A 1 213 ? -13.291 9.166 3.447 1.00 89.12 213 MET A O 1
ATOM 1665 N N . PHE A 1 214 ? -11.945 8.226 1.931 1.00 87.88 214 PHE A N 1
ATOM 1666 C CA . PHE A 1 214 ? -11.525 9.497 1.338 1.00 87.88 214 PHE A CA 1
ATOM 1667 C C . PHE A 1 214 ? -12.455 9.863 0.181 1.00 87.88 214 PHE A C 1
ATOM 1669 O O . PHE A 1 214 ? -12.673 9.048 -0.715 1.00 87.88 214 PHE A O 1
ATOM 1676 N N . THR A 1 215 ? -12.980 11.086 0.178 1.00 87.56 215 THR A N 1
ATOM 1677 C CA . THR A 1 215 ? -13.762 11.614 -0.958 1.00 87.56 215 THR A CA 1
ATOM 1678 C C . THR A 1 215 ? -12.929 12.456 -1.907 1.00 87.56 215 THR A C 1
ATOM 1680 O O . THR A 1 215 ? -13.277 12.589 -3.076 1.00 87.56 215 THR A O 1
ATOM 1683 N N . ASP A 1 216 ? -11.869 13.066 -1.382 1.00 83.56 216 ASP A N 1
ATOM 1684 C CA . ASP A 1 216 ? -10.934 13.916 -2.110 1.00 83.56 216 ASP A CA 1
ATOM 1685 C C . ASP A 1 216 ? -9.614 13.978 -1.326 1.00 83.56 216 ASP A C 1
ATOM 1687 O O . ASP A 1 216 ? -9.558 13.538 -0.171 1.00 83.56 216 ASP A O 1
ATOM 1691 N N . VAL A 1 217 ? -8.572 14.554 -1.923 1.00 82.81 217 VAL A N 1
ATOM 1692 C CA . VAL A 1 217 ? -7.306 14.802 -1.223 1.00 82.81 217 VAL A CA 1
ATOM 1693 C C . VAL A 1 217 ? -7.559 15.735 -0.035 1.00 82.81 217 VAL A C 1
ATOM 1695 O O . VAL A 1 217 ? -8.177 16.796 -0.169 1.00 82.81 217 VAL A O 1
ATOM 1698 N N . GLY A 1 218 ? -7.121 15.327 1.155 1.00 85.94 218 GLY A N 1
ATOM 1699 C CA . GLY A 1 218 ? -7.316 16.074 2.395 1.00 85.94 218 GLY A CA 1
ATOM 1700 C C . GLY A 1 218 ? -8.756 16.078 2.922 1.00 85.94 218 GLY A C 1
ATOM 1701 O O . GLY A 1 218 ? -9.067 16.868 3.821 1.00 85.94 218 GLY A O 1
ATOM 1702 N N . ARG A 1 219 ? -9.654 15.229 2.395 1.00 88.75 219 ARG A N 1
ATOM 1703 C CA . ARG A 1 219 ? -11.050 15.111 2.855 1.00 88.75 219 ARG A CA 1
ATOM 1704 C C . ARG A 1 219 ? -11.425 13.670 3.171 1.00 88.75 219 ARG A C 1
ATOM 1706 O O . ARG A 1 219 ? -11.478 12.817 2.285 1.00 88.75 219 ARG A O 1
ATOM 1713 N N . VAL A 1 220 ? -11.771 13.439 4.433 1.00 89.88 220 VAL A N 1
ATOM 1714 C CA . VAL A 1 220 ? -12.242 12.143 4.930 1.00 89.88 220 VAL A CA 1
ATOM 1715 C C . VAL A 1 220 ? -13.724 12.243 5.263 1.00 89.88 220 VAL A C 1
ATOM 1717 O O . VAL A 1 220 ? -14.159 13.192 5.908 1.00 89.88 220 VAL A O 1
ATOM 1720 N N . GLU A 1 221 ? -14.500 11.254 4.841 1.00 90.00 221 GLU A N 1
ATOM 1721 C CA . GLU A 1 221 ? -15.859 11.020 5.311 1.00 90.00 221 GLU A CA 1
ATOM 1722 C C . GLU A 1 221 ? -15.881 9.821 6.256 1.00 90.00 221 GLU A C 1
ATOM 1724 O O . GLU A 1 221 ? -15.311 8.762 5.985 1.00 90.00 221 GLU A O 1
ATOM 1729 N N . ILE A 1 222 ? -16.569 10.014 7.374 1.00 89.00 222 ILE A N 1
ATOM 1730 C CA . ILE A 1 222 ? -16.871 8.996 8.368 1.00 89.00 222 ILE A CA 1
ATOM 1731 C C . ILE A 1 222 ? -18.353 8.673 8.206 1.00 89.00 222 ILE A C 1
ATOM 1733 O O . ILE A 1 222 ? -19.206 9.557 8.338 1.00 89.00 222 ILE A O 1
ATOM 1737 N N . LEU A 1 223 ? -18.643 7.427 7.847 1.00 88.75 223 LEU A N 1
ATOM 1738 C CA . LEU A 1 223 ? -19.979 6.947 7.521 1.00 88.75 223 LEU A CA 1
ATOM 1739 C C . LEU A 1 223 ? -20.464 6.022 8.630 1.00 88.75 223 LEU A C 1
ATOM 1741 O O . LEU A 1 223 ? -19.891 4.953 8.829 1.00 88.75 223 LEU A O 1
ATOM 1745 N N . THR A 1 224 ? -21.535 6.409 9.314 1.00 88.12 224 THR A N 1
ATOM 1746 C CA . THR A 1 224 ? -22.185 5.573 10.329 1.00 88.12 224 THR A CA 1
ATOM 1747 C C . THR A 1 224 ? -23.523 5.078 9.773 1.00 88.12 224 THR A C 1
ATOM 1749 O O . THR A 1 224 ? -24.349 5.914 9.386 1.00 88.12 224 THR A O 1
ATOM 1752 N N . PRO A 1 225 ? -23.757 3.756 9.686 1.00 88.06 225 PRO A N 1
ATOM 1753 C CA . PRO A 1 225 ? -25.023 3.211 9.231 1.00 88.06 225 PRO A CA 1
ATOM 1754 C C . PRO A 1 225 ? -26.110 3.495 10.272 1.00 88.06 225 PRO A C 1
ATOM 1756 O O . PRO A 1 225 ? -25.928 3.264 11.466 1.00 88.06 225 PRO A O 1
ATOM 1759 N N . ILE A 1 226 ? -27.256 3.979 9.809 1.00 88.38 226 ILE A N 1
ATOM 1760 C CA . ILE A 1 226 ? -28.462 4.185 10.606 1.00 88.38 226 ILE A CA 1
ATOM 1761 C C . ILE A 1 226 ? -29.530 3.249 10.042 1.00 88.38 226 ILE A C 1
ATOM 1763 O O . ILE A 1 226 ? -29.876 3.378 8.868 1.00 88.38 226 ILE A O 1
ATOM 1767 N N . PRO A 1 227 ? -30.046 2.290 10.827 1.00 87.44 227 PRO A N 1
ATOM 1768 C CA . PRO A 1 227 ? -31.086 1.396 10.340 1.00 87.44 227 PRO A CA 1
ATOM 1769 C C . PRO A 1 227 ? -32.365 2.183 10.039 1.00 87.44 227 PRO A C 1
ATOM 1771 O O . PRO A 1 227 ? -32.818 2.984 10.861 1.00 87.44 227 PRO A O 1
ATOM 1774 N N . ASP A 1 228 ? -32.961 1.924 8.879 1.00 87.31 228 ASP A N 1
ATOM 1775 C CA . ASP A 1 228 ? -34.303 2.404 8.566 1.00 87.31 228 ASP A CA 1
ATOM 1776 C C . ASP A 1 228 ? -35.323 1.598 9.396 1.00 87.31 228 ASP A C 1
ATOM 1778 O O . ASP A 1 228 ? -35.261 0.370 9.480 1.00 87.31 228 ASP A O 1
ATOM 1782 N N . LEU A 1 229 ? -36.251 2.286 10.068 1.00 87.31 229 LEU A N 1
ATOM 1783 C CA . LEU A 1 229 ? -37.238 1.642 10.949 1.00 87.31 229 LEU A CA 1
ATOM 1784 C C . LEU A 1 229 ? -38.363 0.926 10.181 1.00 87.31 229 LEU A C 1
ATOM 1786 O O . LEU A 1 229 ? -39.102 0.137 10.771 1.00 87.31 229 LEU A O 1
ATOM 1790 N N . MET A 1 230 ? -38.521 1.218 8.891 1.00 88.12 230 MET A N 1
ATOM 1791 C CA . MET A 1 230 ? -39.612 0.763 8.029 1.00 88.12 230 MET A CA 1
ATOM 1792 C C . MET A 1 230 ? -39.146 -0.239 6.965 1.00 88.12 230 MET A C 1
ATOM 1794 O O . MET A 1 230 ? -39.940 -1.080 6.538 1.00 88.12 230 MET A O 1
ATOM 1798 N N . PHE A 1 231 ? -37.881 -0.180 6.545 1.00 85.38 231 PHE A N 1
ATOM 1799 C CA . PHE A 1 231 ? -37.299 -1.060 5.530 1.00 85.38 231 PHE A CA 1
ATOM 1800 C C . PHE A 1 231 ? -36.052 -1.782 6.052 1.00 85.38 231 PHE A C 1
ATOM 1802 O O . PHE A 1 231 ? -35.323 -1.229 6.867 1.00 85.38 231 PHE A O 1
ATOM 1809 N N . PRO A 1 232 ? -35.731 -2.994 5.555 1.00 85.56 232 PRO A N 1
ATOM 1810 C CA . PRO A 1 232 ? -34.460 -3.666 5.838 1.00 85.56 232 PRO A CA 1
ATOM 1811 C C . PRO A 1 232 ? -33.317 -3.008 5.041 1.00 85.56 232 PRO A C 1
ATOM 1813 O O . PRO A 1 232 ? -32.641 -3.649 4.237 1.00 85.56 232 PRO A O 1
ATOM 1816 N N . ALA A 1 233 ? -33.157 -1.701 5.220 1.00 87.62 233 ALA A N 1
ATOM 1817 C CA . ALA A 1 233 ? -32.173 -0.850 4.582 1.00 87.62 233 ALA A CA 1
ATOM 1818 C C . ALA A 1 233 ? -31.453 -0.019 5.652 1.00 87.62 233 ALA A C 1
ATOM 1820 O O . ALA A 1 233 ? -31.914 0.109 6.786 1.00 87.62 233 ALA A O 1
ATOM 1821 N N . PHE A 1 234 ? -30.307 0.533 5.274 1.00 85.69 234 PHE A N 1
ATOM 1822 C CA . PHE A 1 234 ? -29.540 1.439 6.114 1.00 85.69 234 PHE A CA 1
ATOM 1823 C C . PHE A 1 234 ? -29.407 2.774 5.394 1.00 85.69 234 PHE A C 1
ATOM 1825 O O . PHE A 1 234 ? -28.989 2.815 4.234 1.00 85.69 234 PHE A O 1
ATOM 1832 N N . ASP A 1 235 ? -29.731 3.847 6.102 1.00 86.94 235 ASP A N 1
ATOM 1833 C CA . ASP A 1 235 ? -29.250 5.182 5.786 1.00 86.94 235 ASP A CA 1
ATOM 1834 C C . ASP A 1 235 ? -27.826 5.357 6.321 1.00 86.94 235 ASP A C 1
ATOM 1836 O O . ASP A 1 235 ? -27.323 4.543 7.097 1.00 86.94 235 ASP A O 1
ATOM 1840 N N . PHE A 1 236 ? -27.153 6.431 5.915 1.00 86.88 236 PHE A N 1
ATOM 1841 C CA . PHE A 1 236 ? -25.808 6.737 6.396 1.00 86.88 236 PHE A CA 1
ATOM 1842 C C . PHE A 1 236 ? -25.726 8.173 6.885 1.00 86.88 236 PHE A C 1
ATOM 1844 O O . PHE A 1 236 ? -25.914 9.120 6.115 1.00 86.88 236 PHE A O 1
ATOM 1851 N N . GLN A 1 237 ? -25.373 8.338 8.157 1.00 87.50 237 GLN A N 1
ATOM 1852 C CA . GLN A 1 237 ? -24.935 9.627 8.664 1.00 87.50 237 GLN A CA 1
ATOM 1853 C C . GLN A 1 237 ? -23.505 9.877 8.203 1.00 87.50 237 GLN A C 1
ATOM 1855 O O . GLN A 1 237 ? -22.618 9.049 8.412 1.00 87.50 237 GLN A O 1
ATOM 1860 N N . LYS A 1 238 ? -23.293 11.033 7.575 1.00 88.12 238 LYS A N 1
ATOM 1861 C CA . LYS A 1 238 ? -21.990 11.445 7.058 1.00 88.12 238 LYS A CA 1
ATOM 1862 C C . LYS A 1 238 ? -21.391 12.521 7.946 1.00 88.12 238 LYS A C 1
ATOM 1864 O O . LYS A 1 238 ? -21.998 13.575 8.134 1.00 88.12 238 LYS A O 1
ATOM 1869 N N . CYS A 1 239 ? -20.186 12.281 8.438 1.00 86.94 239 CYS A N 1
ATOM 1870 C CA . CYS A 1 239 ? -19.359 13.287 9.086 1.00 86.94 239 CYS A CA 1
ATOM 1871 C C . CYS A 1 239 ? -18.142 13.554 8.197 1.00 86.94 239 CYS A C 1
ATOM 1873 O O . CYS A 1 239 ? -17.30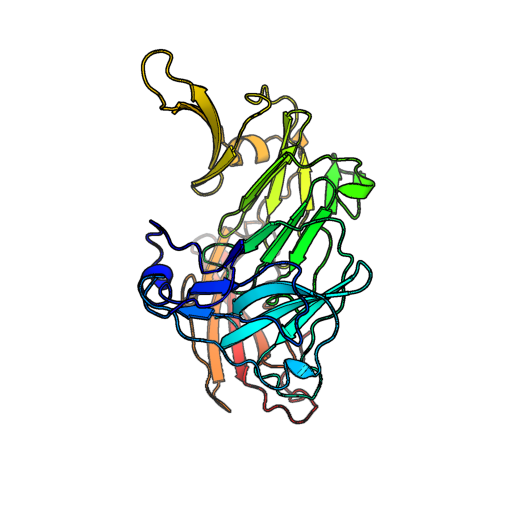9 12.673 7.998 1.00 86.94 239 CYS A O 1
ATOM 1875 N N . SER A 1 240 ? -18.065 14.751 7.615 1.00 87.38 240 SER A N 1
ATOM 1876 C CA . SER A 1 240 ? -16.939 15.145 6.767 1.00 87.38 240 SER A CA 1
ATOM 1877 C C . SER A 1 240 ? -15.890 15.870 7.603 1.00 87.38 240 SER A C 1
ATOM 1879 O O . SER A 1 240 ? -16.197 16.833 8.309 1.00 87.38 240 SER A O 1
ATOM 1881 N N . VAL A 1 241 ? -14.647 15.414 7.503 1.00 87.38 241 VAL A N 1
ATOM 1882 C CA . VAL A 1 241 ? -13.487 15.964 8.194 1.00 87.38 241 VAL A CA 1
ATOM 1883 C C . VAL A 1 241 ? -12.546 16.556 7.152 1.00 87.38 241 VAL A C 1
ATOM 1885 O O . VAL A 1 241 ? -12.040 15.862 6.266 1.00 87.38 241 VAL A O 1
ATOM 1888 N N . ASN A 1 242 ? -12.296 17.861 7.267 1.00 88.94 242 ASN A N 1
ATOM 1889 C CA . ASN A 1 242 ? -11.305 18.552 6.451 1.00 88.94 242 ASN A CA 1
ATOM 1890 C C . ASN A 1 242 ? -9.924 18.407 7.100 1.00 88.94 242 ASN A C 1
ATOM 1892 O O . ASN A 1 242 ? -9.544 19.194 7.968 1.00 88.94 242 ASN A O 1
ATOM 1896 N N . ILE A 1 243 ? -9.189 17.387 6.665 1.00 87.38 243 ILE A N 1
ATOM 1897 C CA . ILE A 1 243 ? -7.848 17.051 7.145 1.00 87.38 243 ILE A CA 1
ATOM 1898 C C . ILE A 1 243 ? -6.886 18.210 6.902 1.00 87.38 243 ILE A C 1
ATOM 1900 O O . ILE A 1 243 ? -6.139 18.590 7.800 1.00 87.38 243 ILE A O 1
ATOM 1904 N N . GLN A 1 244 ? -6.952 18.826 5.720 1.00 83.50 244 GLN A N 1
ATOM 1905 C CA . GLN A 1 244 ? -6.067 19.932 5.363 1.00 83.50 244 GLN A CA 1
ATOM 1906 C C . GLN A 1 244 ? -6.211 21.117 6.326 1.00 83.50 244 GLN A C 1
ATOM 1908 O O . GLN A 1 244 ? -5.213 21.734 6.681 1.00 83.50 244 GLN A O 1
ATOM 1913 N N . ALA A 1 245 ? -7.432 21.432 6.770 1.00 85.88 245 ALA A N 1
ATOM 1914 C CA . ALA A 1 245 ? -7.658 22.500 7.744 1.00 85.88 245 ALA A CA 1
ATOM 1915 C C . ALA A 1 245 ? -7.054 22.173 9.120 1.00 85.88 245 ALA A C 1
ATOM 1917 O O . ALA A 1 245 ? -6.543 23.068 9.785 1.00 85.88 245 ALA A O 1
ATOM 1918 N N . ILE A 1 246 ? -7.078 20.900 9.523 1.00 86.12 246 ILE A N 1
ATOM 1919 C CA . ILE A 1 246 ? -6.519 20.434 10.799 1.00 86.12 246 ILE A CA 1
ATOM 1920 C C . ILE A 1 246 ? -4.995 20.456 10.757 1.00 86.12 246 ILE A C 1
ATOM 1922 O O . ILE A 1 246 ? -4.373 20.938 11.692 1.00 86.12 246 ILE A O 1
ATOM 1926 N N . LEU A 1 247 ? -4.387 20.001 9.657 1.00 83.94 247 LEU A N 1
ATOM 1927 C CA . LEU A 1 247 ? -2.930 20.005 9.481 1.00 83.94 247 LEU A CA 1
ATOM 1928 C C . LEU A 1 247 ? -2.315 21.414 9.497 1.00 83.94 247 LEU A C 1
ATOM 1930 O O . LEU A 1 247 ? -1.109 21.542 9.685 1.00 83.94 247 LEU A O 1
ATOM 1934 N N . MET A 1 248 ? -3.126 22.459 9.306 1.00 83.38 248 MET A N 1
ATOM 1935 C CA . MET A 1 248 ? -2.699 23.855 9.438 1.00 83.38 248 MET A CA 1
ATOM 1936 C C . MET A 1 248 ? -2.684 24.355 10.892 1.00 83.38 248 MET A C 1
ATOM 1938 O O . MET A 1 248 ? -2.272 25.493 11.120 1.00 83.38 248 MET A O 1
ATOM 1942 N N . ASP A 1 249 ? -3.127 23.553 11.868 1.00 83.06 249 ASP A N 1
ATOM 1943 C CA . ASP A 1 249 ? -3.032 23.897 13.286 1.00 83.06 249 ASP A CA 1
ATOM 1944 C C . ASP A 1 249 ? -1.551 24.015 13.702 1.00 83.06 249 ASP A C 1
ATOM 1946 O O . ASP A 1 249 ? -0.810 23.026 13.625 1.00 83.06 249 ASP A O 1
ATOM 1950 N N . PRO A 1 250 ? -1.102 25.193 14.181 1.00 78.88 250 PRO A N 1
ATOM 1951 C CA . PRO A 1 250 ? 0.268 25.390 14.643 1.00 78.88 250 PRO A CA 1
ATOM 1952 C C . PRO A 1 250 ? 0.707 24.402 15.731 1.00 78.88 250 PRO A C 1
ATOM 1954 O O . PRO A 1 250 ? 1.899 24.126 15.840 1.00 78.88 250 PRO A O 1
ATOM 1957 N N . GLN A 1 251 ? -0.226 23.855 16.523 1.00 79.44 251 GLN A N 1
ATOM 1958 C CA . GLN A 1 251 ? 0.081 22.900 17.593 1.00 79.44 251 GLN A CA 1
ATOM 1959 C C . GLN A 1 251 ? 0.553 21.536 17.081 1.00 79.44 251 GLN A C 1
ATOM 1961 O O . GLN A 1 251 ? 1.206 20.803 17.821 1.00 79.44 251 GLN A O 1
ATOM 1966 N N . LEU A 1 252 ? 0.230 21.174 15.835 1.00 75.81 252 LEU A N 1
ATOM 1967 C CA . LEU A 1 252 ? 0.668 19.903 15.253 1.00 75.81 252 LEU A CA 1
ATOM 1968 C C . LEU A 1 252 ? 2.120 19.946 14.758 1.00 75.81 252 LEU A C 1
ATOM 1970 O O . LEU A 1 252 ? 2.670 18.890 14.446 1.00 75.81 252 LEU A O 1
ATOM 1974 N N . GLU A 1 253 ? 2.728 21.138 14.678 1.00 75.31 253 GLU A N 1
ATOM 1975 C CA . GLU A 1 253 ? 4.107 21.356 14.213 1.00 75.31 253 GLU A CA 1
ATOM 1976 C C . GLU A 1 253 ? 4.431 20.589 12.914 1.00 75.31 253 GLU A C 1
ATOM 1978 O O . GLU A 1 253 ? 5.513 20.020 12.738 1.00 75.31 253 GLU A O 1
ATOM 1983 N N . VAL A 1 254 ? 3.463 20.529 11.993 1.00 76.62 254 VAL A N 1
ATOM 1984 C CA . VAL A 1 254 ? 3.643 19.858 10.703 1.00 76.62 254 VAL A CA 1
ATOM 1985 C C . VAL A 1 254 ? 4.551 20.717 9.832 1.00 76.62 254 VAL A C 1
ATOM 1987 O O . VAL A 1 254 ? 4.266 21.889 9.575 1.00 76.62 254 VAL A O 1
ATOM 1990 N N . ASP A 1 255 ? 5.646 20.126 9.357 1.00 74.12 255 ASP A N 1
ATOM 1991 C CA . ASP A 1 255 ? 6.572 20.806 8.460 1.00 74.12 255 ASP A CA 1
ATOM 1992 C C . ASP A 1 255 ? 5.852 21.272 7.193 1.00 74.12 255 ASP A C 1
ATOM 1994 O O . ASP A 1 255 ? 5.201 20.504 6.479 1.00 74.12 255 ASP A O 1
ATOM 1998 N N . VAL A 1 256 ? 6.016 22.552 6.877 1.00 77.69 256 VAL A N 1
ATOM 1999 C CA . VAL A 1 256 ? 5.477 23.119 5.645 1.00 77.69 256 VAL A CA 1
ATOM 2000 C C . VAL A 1 256 ? 6.224 22.525 4.453 1.00 77.69 256 VAL A C 1
ATOM 2002 O O . VAL A 1 256 ? 7.458 22.470 4.451 1.00 77.69 256 VAL A O 1
ATOM 2005 N N . CYS A 1 257 ? 5.481 22.139 3.409 1.00 80.00 257 CYS A N 1
ATOM 2006 C CA . CYS A 1 257 ? 6.069 21.681 2.152 1.00 80.00 257 CYS A CA 1
ATOM 2007 C C . CYS A 1 257 ? 7.115 22.694 1.662 1.00 80.00 257 CYS A C 1
ATOM 2009 O O . CYS A 1 257 ? 6.815 23.869 1.453 1.00 80.00 257 CYS A O 1
ATOM 2011 N N . LYS A 1 258 ? 8.364 22.242 1.520 1.00 86.69 258 LYS A N 1
ATOM 2012 C CA . LYS A 1 258 ? 9.500 23.090 1.126 1.00 86.69 258 LYS A CA 1
ATOM 2013 C C . LYS A 1 258 ? 9.534 23.353 -0.383 1.00 86.69 258 LYS A C 1
ATOM 2015 O O . LYS A 1 258 ? 10.239 24.264 -0.809 1.00 86.69 258 LYS A O 1
ATOM 2020 N N . ALA A 1 259 ? 8.786 22.580 -1.170 1.00 88.06 259 ALA A N 1
ATOM 2021 C CA . ALA A 1 259 ? 8.606 22.803 -2.598 1.00 88.06 259 ALA A CA 1
ATOM 2022 C C . ALA A 1 259 ? 7.454 23.789 -2.846 1.00 88.06 259 ALA A C 1
ATOM 2024 O O . ALA A 1 259 ? 6.428 23.776 -2.159 1.00 88.06 259 ALA A O 1
ATOM 2025 N N . GLU A 1 260 ? 7.655 24.670 -3.815 1.00 89.06 260 GLU A N 1
ATOM 2026 C CA . GLU A 1 260 ? 6.609 25.490 -4.421 1.00 89.06 260 GLU A CA 1
ATOM 2027 C C . GLU A 1 260 ? 5.983 24.740 -5.599 1.00 89.06 260 GLU A C 1
ATOM 2029 O O . GLU A 1 260 ? 4.764 24.621 -5.678 1.00 89.06 260 GLU A O 1
ATOM 2034 N N . LEU A 1 261 ? 6.834 24.166 -6.453 1.00 88.88 261 LEU A N 1
ATOM 2035 C CA . LEU A 1 261 ? 6.445 23.336 -7.585 1.00 88.88 261 LEU A CA 1
ATOM 2036 C C . LEU A 1 261 ? 7.274 22.052 -7.582 1.00 88.88 261 LEU A C 1
ATOM 2038 O O . LEU A 1 261 ? 8.492 22.091 -7.393 1.00 88.88 261 LEU A O 1
ATOM 2042 N N . LEU A 1 262 ? 6.609 20.928 -7.819 1.00 88.69 262 LEU A N 1
ATOM 2043 C CA . LEU A 1 262 ? 7.227 19.663 -8.183 1.00 88.69 262 LEU A CA 1
ATOM 2044 C C . LEU A 1 262 ? 6.344 19.034 -9.252 1.00 88.69 262 LEU A C 1
ATOM 2046 O O . LEU A 1 262 ? 5.203 18.677 -8.976 1.00 88.69 262 LEU A O 1
ATOM 2050 N N . GLU A 1 263 ? 6.869 18.922 -10.461 1.00 89.56 263 GLU A N 1
ATOM 2051 C CA . GLU A 1 263 ? 6.150 18.352 -11.593 1.00 89.56 263 GLU A CA 1
ATOM 2052 C C . GLU A 1 263 ? 7.060 17.408 -12.369 1.00 89.56 263 GLU A C 1
ATOM 2054 O O . GLU A 1 263 ? 8.277 17.581 -12.419 1.00 89.56 263 GLU A O 1
ATOM 2059 N N . GLY A 1 264 ? 6.473 16.390 -12.978 1.00 87.75 264 GLY A N 1
ATOM 2060 C CA . GLY A 1 264 ? 7.177 15.477 -13.861 1.00 87.75 264 GLY A CA 1
ATOM 2061 C C . GLY A 1 264 ? 6.216 14.975 -14.917 1.00 87.75 264 GLY A C 1
ATOM 2062 O O . GLY A 1 264 ? 5.043 14.734 -14.638 1.00 87.75 264 GLY A O 1
ATOM 2063 N N . GLU A 1 265 ? 6.705 14.785 -16.139 1.00 83.19 265 GLU A N 1
ATOM 2064 C CA . GLU A 1 265 ? 5.856 14.315 -17.241 1.00 83.19 265 GLU A CA 1
ATOM 2065 C C . GLU A 1 265 ? 5.331 12.888 -17.028 1.00 83.19 265 GLU A C 1
ATOM 2067 O O . GLU A 1 265 ? 4.448 12.446 -17.763 1.00 83.19 265 GLU A O 1
ATOM 2072 N N . PHE A 1 266 ? 5.871 12.180 -16.037 1.00 84.62 266 PHE A N 1
ATOM 2073 C CA . PHE A 1 266 ? 5.531 10.815 -15.654 1.00 84.62 266 PHE A CA 1
ATOM 2074 C C . PHE A 1 266 ? 4.419 10.706 -14.609 1.00 84.62 266 PHE A C 1
ATOM 2076 O O . PHE A 1 266 ? 4.023 9.586 -14.285 1.00 84.62 266 PHE A O 1
ATOM 2083 N N . ASP A 1 267 ? 3.922 11.825 -14.076 1.00 78.75 267 ASP A N 1
ATOM 2084 C CA . ASP A 1 267 ? 2.845 11.792 -13.089 1.00 78.75 267 ASP A CA 1
ATOM 2085 C C . ASP A 1 267 ? 1.601 11.076 -13.643 1.00 78.75 267 ASP A C 1
ATOM 2087 O O . ASP A 1 267 ? 1.196 11.293 -14.788 1.00 78.75 267 ASP A O 1
ATOM 2091 N N . ASN A 1 268 ? 1.028 10.182 -12.834 1.00 73.62 268 ASN A N 1
ATOM 2092 C CA . ASN A 1 268 ? -0.128 9.346 -13.173 1.00 73.62 268 ASN A CA 1
ATOM 2093 C C . ASN A 1 268 ? 0.001 8.522 -14.473 1.00 73.62 268 ASN A C 1
ATOM 2095 O O . ASN A 1 268 ? -1.005 8.133 -15.077 1.00 73.62 268 ASN A O 1
ATOM 2099 N N . LYS A 1 269 ? 1.232 8.211 -14.902 1.00 78.31 269 LYS A N 1
ATOM 2100 C CA . LYS A 1 269 ? 1.513 7.383 -16.085 1.00 78.31 269 LYS A CA 1
ATOM 2101 C C . LYS A 1 269 ? 2.226 6.088 -15.718 1.00 78.31 269 LYS A C 1
ATOM 2103 O O . LYS A 1 269 ? 3.073 6.039 -14.832 1.00 78.31 269 LYS A O 1
ATOM 2108 N N . MET A 1 270 ? 1.901 5.031 -16.457 1.00 77.56 270 MET A N 1
ATOM 2109 C CA . MET A 1 270 ? 2.605 3.755 -16.394 1.00 77.56 270 MET A CA 1
ATOM 2110 C C . MET A 1 270 ? 3.545 3.632 -17.589 1.00 77.56 270 MET A C 1
ATOM 2112 O O . MET A 1 270 ? 3.148 3.861 -18.730 1.00 77.56 270 MET A O 1
ATOM 2116 N N . TYR A 1 271 ? 4.776 3.212 -17.317 1.00 82.44 271 TYR A N 1
ATOM 2117 C CA . TYR A 1 271 ? 5.776 2.922 -18.333 1.00 82.44 271 TYR A CA 1
ATOM 2118 C C . TYR A 1 271 ? 6.150 1.450 -18.260 1.00 82.44 271 TYR A C 1
ATOM 2120 O O . TYR A 1 271 ? 6.303 0.894 -17.174 1.00 82.44 271 TYR A O 1
ATOM 2128 N N . THR A 1 272 ? 6.305 0.823 -19.421 1.00 80.81 272 THR A N 1
ATOM 2129 C CA . THR A 1 272 ? 6.842 -0.536 -19.522 1.00 80.81 272 THR A CA 1
ATOM 2130 C C . THR A 1 272 ? 8.280 -0.444 -20.006 1.00 80.81 272 THR A C 1
ATOM 2132 O O . THR A 1 272 ? 8.555 0.234 -20.995 1.00 80.81 272 THR A O 1
ATOM 2135 N N . ILE A 1 273 ? 9.192 -1.107 -19.300 1.00 80.44 273 ILE A N 1
ATOM 2136 C CA . ILE A 1 273 ? 10.609 -1.180 -19.656 1.00 80.44 273 ILE A CA 1
ATOM 2137 C C . ILE A 1 273 ? 10.896 -2.632 -20.024 1.00 80.44 273 ILE A C 1
ATOM 2139 O O . ILE A 1 273 ? 10.834 -3.509 -19.165 1.00 80.44 273 ILE A O 1
ATOM 2143 N N . ASP A 1 274 ? 11.189 -2.887 -21.295 1.00 76.38 274 ASP A N 1
ATOM 2144 C CA . ASP A 1 274 ? 11.610 -4.209 -21.763 1.00 76.38 274 ASP A CA 1
ATOM 2145 C C . ASP A 1 274 ? 13.094 -4.469 -21.419 1.00 76.38 274 ASP A C 1
ATOM 2147 O O . ASP A 1 274 ? 13.853 -3.545 -21.096 1.00 76.38 274 ASP A O 1
ATOM 2151 N N . MET A 1 275 ? 13.537 -5.723 -21.492 1.00 72.44 275 MET A N 1
ATOM 2152 C CA . MET A 1 275 ? 14.920 -6.129 -21.246 1.00 72.44 275 MET A CA 1
ATOM 2153 C C . MET A 1 275 ? 15.917 -5.275 -22.039 1.00 72.44 275 MET A C 1
ATOM 2155 O O . MET A 1 275 ? 15.784 -5.082 -23.245 1.00 72.44 275 MET A O 1
ATOM 2159 N N . ASN A 1 276 ? 16.961 -4.795 -21.356 1.00 70.44 276 ASN A N 1
ATOM 2160 C CA . ASN A 1 276 ? 18.008 -3.911 -21.894 1.00 70.44 276 ASN A CA 1
ATOM 2161 C C . ASN A 1 276 ? 17.542 -2.536 -22.404 1.00 70.44 276 ASN A C 1
ATOM 2163 O O . ASN A 1 276 ? 18.378 -1.756 -22.870 1.00 70.44 276 ASN A O 1
ATOM 2167 N N . SER A 1 277 ? 16.253 -2.210 -22.300 1.00 81.31 277 SER A N 1
ATOM 2168 C CA . SER A 1 277 ? 15.765 -0.871 -22.606 1.00 81.31 277 SER A CA 1
ATOM 2169 C C . SER A 1 277 ? 16.053 0.095 -21.456 1.00 81.31 277 SER A C 1
ATOM 2171 O O . SER A 1 277 ? 16.303 -0.295 -20.307 1.00 81.31 277 SER A O 1
ATOM 2173 N N . LYS A 1 278 ? 16.071 1.381 -21.802 1.00 85.69 278 LYS A N 1
ATOM 2174 C CA . LYS A 1 278 ? 16.210 2.488 -20.864 1.00 85.69 278 LYS A CA 1
ATOM 2175 C C . LYS A 1 278 ? 14.968 3.356 -20.946 1.00 85.69 278 LYS A C 1
ATOM 2177 O O . LYS A 1 278 ? 14.425 3.550 -22.032 1.00 85.69 278 LYS A O 1
ATOM 2182 N N . LEU A 1 279 ? 14.568 3.896 -19.810 1.00 90.75 279 LEU A N 1
ATOM 2183 C CA . LEU A 1 279 ? 13.514 4.882 -19.693 1.00 90.75 279 LEU A CA 1
ATOM 2184 C C . LEU A 1 279 ? 14.117 6.148 -19.098 1.00 90.75 279 LEU A C 1
ATOM 2186 O O . LEU A 1 279 ? 14.682 6.116 -18.010 1.00 90.75 279 LEU A O 1
ATOM 2190 N N . GLU A 1 280 ? 13.988 7.247 -19.827 1.00 92.56 280 GLU A N 1
ATOM 2191 C CA . GLU A 1 280 ? 14.440 8.563 -19.391 1.00 92.56 280 GLU A CA 1
ATOM 2192 C C . GLU A 1 280 ? 13.222 9.376 -18.970 1.00 92.56 280 GLU A C 1
ATOM 2194 O O . GLU A 1 280 ? 12.280 9.546 -19.745 1.00 92.56 280 GLU A O 1
ATOM 2199 N N . LEU A 1 281 ? 13.242 9.861 -17.737 1.00 93.31 281 LEU A N 1
ATOM 2200 C CA . LEU A 1 281 ? 12.197 10.679 -17.144 1.00 93.31 281 LEU A CA 1
ATOM 2201 C C . LEU A 1 281 ? 12.798 11.996 -16.662 1.00 93.31 281 LEU A C 1
ATOM 2203 O O . LEU A 1 281 ? 13.983 12.080 -16.335 1.00 93.31 281 LEU A O 1
ATOM 2207 N N . THR A 1 282 ? 11.972 13.031 -16.587 1.00 92.31 282 THR A N 1
ATOM 2208 C CA . THR A 1 282 ? 12.393 14.350 -16.119 1.00 92.31 282 THR A CA 1
ATOM 2209 C C . THR A 1 282 ? 11.399 14.902 -15.110 1.00 92.31 282 THR A C 1
ATOM 2211 O O . THR A 1 282 ? 10.186 14.723 -15.245 1.00 92.31 282 THR A O 1
ATOM 2214 N N . ALA A 1 283 ? 11.926 15.564 -14.084 1.00 92.31 283 ALA A N 1
ATOM 2215 C CA . ALA A 1 283 ? 11.146 16.312 -13.111 1.00 92.31 283 ALA A CA 1
ATOM 2216 C C . ALA A 1 283 ? 11.680 17.742 -13.000 1.00 92.31 283 ALA A C 1
ATOM 2218 O O . ALA A 1 283 ? 12.895 17.962 -12.984 1.00 92.31 283 ALA A O 1
ATOM 2219 N N . LEU A 1 284 ? 10.772 18.706 -12.908 1.00 91.44 284 LEU A N 1
ATOM 2220 C CA . LEU A 1 284 ? 11.060 20.097 -12.597 1.00 91.44 284 LEU A CA 1
ATOM 2221 C C . LEU A 1 284 ? 10.669 20.375 -11.148 1.00 91.44 284 LEU A C 1
ATOM 2223 O O . LEU A 1 284 ? 9.627 19.940 -10.659 1.00 91.44 284 LEU A O 1
ATOM 2227 N N . MET A 1 285 ? 11.509 21.144 -10.471 1.00 91.44 285 MET A N 1
ATOM 2228 C CA . MET A 1 285 ? 11.276 21.581 -9.110 1.00 91.44 285 MET A CA 1
ATOM 2229 C C . MET A 1 285 ? 11.601 23.054 -8.937 1.00 91.44 285 MET A C 1
ATOM 2231 O O . MET A 1 285 ? 12.622 23.549 -9.416 1.00 91.44 285 MET A O 1
ATOM 2235 N N . ILE A 1 286 ? 10.768 23.717 -8.141 1.00 91.06 286 ILE A N 1
ATOM 2236 C CA . ILE A 1 286 ? 11.017 25.057 -7.622 1.00 91.06 286 ILE A CA 1
ATOM 2237 C C . ILE A 1 286 ? 10.878 24.992 -6.094 1.00 91.06 286 ILE A C 1
ATOM 2239 O O . ILE A 1 286 ? 9.810 24.612 -5.601 1.00 91.06 286 ILE A O 1
ATOM 2243 N N . PRO A 1 287 ? 11.928 25.302 -5.315 1.00 90.12 287 PRO A N 1
ATOM 2244 C CA . PRO A 1 287 ? 11.823 25.413 -3.868 1.00 90.12 287 PRO A CA 1
ATOM 2245 C C . PRO A 1 287 ? 11.075 26.696 -3.498 1.00 90.12 287 PRO A C 1
ATOM 2247 O O . PRO A 1 287 ? 11.135 27.695 -4.212 1.00 90.12 287 PRO A O 1
ATOM 2250 N N . ARG A 1 288 ? 10.409 26.699 -2.342 1.00 88.94 288 ARG A N 1
ATOM 2251 C CA . ARG A 1 288 ? 9.823 27.934 -1.809 1.00 88.94 288 ARG A CA 1
ATOM 2252 C C . ARG A 1 288 ? 10.914 28.972 -1.514 1.00 88.94 288 ARG A C 1
ATOM 2254 O O . ARG A 1 288 ? 12.006 28.584 -1.085 1.00 88.94 288 ARG A O 1
ATOM 2261 N N . PRO A 1 289 ? 10.611 30.279 -1.620 1.00 84.44 289 PRO A N 1
ATOM 2262 C CA . PRO A 1 289 ? 11.551 31.338 -1.265 1.00 84.44 289 PRO A CA 1
ATOM 2263 C C . PRO A 1 289 ? 12.180 31.130 0.121 1.00 84.44 289 PRO A C 1
ATOM 2265 O O . PRO A 1 289 ? 11.485 30.894 1.112 1.00 84.44 289 PRO A O 1
ATOM 2268 N N . GLY A 1 290 ? 13.512 31.194 0.193 1.00 82.12 290 GLY A N 1
ATOM 2269 C CA . GLY A 1 290 ? 14.272 31.010 1.436 1.00 82.12 290 GLY A CA 1
ATOM 2270 C C . GLY A 1 290 ? 14.325 29.569 1.966 1.00 82.12 290 GLY A C 1
ATOM 2271 O O . GLY A 1 290 ? 14.822 29.344 3.071 1.00 82.12 290 GLY A O 1
ATOM 2272 N N . LYS A 1 291 ? 13.824 28.583 1.213 1.00 85.19 291 LYS A N 1
ATOM 2273 C CA . LYS A 1 291 ? 13.975 27.156 1.514 1.00 85.19 291 LYS A CA 1
ATOM 2274 C C . LYS A 1 291 ? 14.964 26.519 0.542 1.00 85.19 291 LYS A C 1
ATOM 2276 O O . LYS A 1 291 ? 15.096 26.933 -0.601 1.00 85.19 291 LYS A O 1
ATOM 2281 N N . SER A 1 292 ? 15.648 25.485 1.018 1.00 79.31 292 SER A N 1
ATOM 2282 C CA . SER A 1 292 ? 16.454 24.593 0.189 1.00 79.31 292 SER A CA 1
ATOM 2283 C C . SER A 1 292 ? 15.765 23.235 0.141 1.00 79.31 292 SER A C 1
ATOM 2285 O O . SER A 1 292 ? 15.243 22.763 1.160 1.00 79.31 292 SER A O 1
ATOM 2287 N N . LEU A 1 293 ? 15.733 22.627 -1.041 1.00 76.94 293 LEU A N 1
ATOM 2288 C CA . LEU A 1 293 ? 15.202 21.290 -1.237 1.00 76.94 293 LEU A CA 1
ATOM 2289 C C . LEU A 1 293 ? 16.149 20.504 -2.142 1.00 76.94 293 LEU A C 1
ATOM 2291 O O . LEU A 1 293 ? 16.611 21.007 -3.159 1.00 76.94 293 LEU A O 1
ATOM 2295 N N . ILE A 1 294 ? 16.442 19.270 -1.742 1.00 73.75 294 ILE A N 1
ATOM 2296 C CA . ILE A 1 294 ? 17.255 18.333 -2.512 1.00 73.75 294 ILE A CA 1
ATOM 2297 C C . ILE A 1 294 ? 16.293 17.246 -3.000 1.00 73.75 294 ILE A C 1
ATOM 2299 O O . ILE A 1 294 ? 15.803 16.481 -2.163 1.00 73.75 294 ILE A O 1
ATOM 2303 N N . PRO A 1 295 ? 15.947 17.189 -4.301 1.00 73.62 295 PRO A N 1
ATOM 2304 C CA . PRO A 1 295 ? 15.125 16.102 -4.808 1.00 73.62 295 PRO A CA 1
ATOM 2305 C C . PRO A 1 295 ? 15.861 14.780 -4.674 1.00 73.62 295 PRO A C 1
ATOM 2307 O O . PRO A 1 295 ? 17.063 14.703 -4.910 1.00 73.62 295 PRO A O 1
ATOM 2310 N N . LEU A 1 296 ? 15.111 13.725 -4.379 1.00 77.69 296 LEU A N 1
ATOM 2311 C CA . LEU A 1 296 ? 15.608 12.359 -4.401 1.00 77.69 296 LEU A CA 1
ATOM 2312 C C . LEU A 1 296 ? 14.691 11.534 -5.296 1.00 77.69 296 LEU A C 1
ATOM 2314 O O . LEU A 1 296 ? 13.474 11.536 -5.114 1.00 77.69 296 LEU A O 1
ATOM 2318 N N . ALA A 1 297 ? 15.285 10.828 -6.252 1.00 81.38 297 ALA A N 1
ATOM 2319 C CA . ALA A 1 297 ? 14.613 9.749 -6.955 1.00 81.38 297 ALA A CA 1
ATOM 2320 C C . ALA A 1 297 ? 14.916 8.454 -6.204 1.00 81.38 297 ALA A C 1
ATOM 2322 O O . ALA A 1 297 ? 16.064 8.195 -5.849 1.00 81.38 297 ALA A O 1
ATOM 2323 N N . MET A 1 298 ? 13.893 7.644 -5.956 1.00 78.00 298 MET A N 1
ATOM 2324 C CA . MET A 1 298 ? 14.044 6.345 -5.310 1.00 78.00 298 MET A CA 1
ATOM 2325 C C . MET A 1 298 ? 13.306 5.290 -6.117 1.00 78.00 298 MET A C 1
ATOM 2327 O O . MET A 1 298 ? 12.241 5.552 -6.673 1.00 78.00 298 MET A O 1
ATOM 2331 N N . VAL A 1 299 ? 13.866 4.085 -6.143 1.00 78.19 299 VAL A N 1
ATOM 2332 C CA . VAL A 1 299 ? 13.239 2.905 -6.738 1.00 78.19 299 VAL A CA 1
ATOM 2333 C C . VAL A 1 299 ? 12.910 1.904 -5.641 1.00 78.19 299 VAL A C 1
ATOM 2335 O O . VAL A 1 299 ? 13.695 1.680 -4.724 1.00 78.19 299 VAL A O 1
ATOM 2338 N N . SER A 1 300 ? 11.734 1.295 -5.735 1.00 70.62 300 SER A N 1
ATOM 2339 C CA . SER A 1 300 ? 11.236 0.347 -4.735 1.00 70.62 300 SER A CA 1
ATOM 2340 C C . SER A 1 300 ? 11.970 -1.002 -4.761 1.00 70.62 300 SER A C 1
ATOM 2342 O O . SER A 1 300 ? 11.995 -1.705 -3.750 1.00 70.62 300 SER A O 1
ATOM 2344 N N . ASN A 1 301 ? 12.587 -1.355 -5.896 1.00 71.31 301 ASN A N 1
ATOM 2345 C CA . ASN A 1 301 ? 13.353 -2.586 -6.091 1.00 71.31 301 ASN A CA 1
ATOM 2346 C C . ASN A 1 301 ? 14.634 -2.321 -6.917 1.00 71.31 301 ASN A C 1
ATOM 2348 O O . ASN A 1 301 ? 14.622 -2.454 -8.146 1.00 71.31 301 ASN A O 1
ATOM 2352 N N . PRO A 1 302 ? 15.755 -1.977 -6.257 1.00 67.88 302 PRO A N 1
ATOM 2353 C CA . PRO A 1 302 ? 17.020 -1.672 -6.930 1.00 67.88 302 PRO A CA 1
ATOM 2354 C C . PRO A 1 302 ? 17.707 -2.900 -7.553 1.00 67.88 302 PRO A C 1
ATOM 2356 O O . PRO A 1 302 ? 18.647 -2.747 -8.324 1.00 67.88 302 PRO A O 1
ATOM 2359 N N . HIS A 1 303 ? 17.257 -4.125 -7.252 1.00 67.88 303 HIS A N 1
ATOM 2360 C CA . HIS A 1 303 ? 17.812 -5.348 -7.849 1.00 67.88 303 HIS A CA 1
ATOM 2361 C C . HIS A 1 303 ? 17.243 -5.659 -9.235 1.00 67.88 303 HIS A C 1
ATOM 2363 O O . HIS A 1 303 ? 17.819 -6.448 -9.980 1.00 67.88 303 HIS A O 1
ATOM 2369 N N . SER A 1 304 ? 16.074 -5.103 -9.551 1.00 71.50 304 SER A N 1
ATOM 2370 C CA . SER A 1 304 ? 15.410 -5.305 -10.845 1.00 71.50 304 SER A CA 1
ATOM 2371 C C . SER A 1 304 ? 15.562 -4.095 -11.760 1.00 71.50 304 SER A C 1
ATOM 2373 O O . SER A 1 304 ? 15.514 -4.229 -12.984 1.00 71.50 304 SER A O 1
ATOM 2375 N N . LEU A 1 305 ? 15.773 -2.918 -11.169 1.00 77.44 305 LEU A N 1
ATOM 2376 C CA . LEU A 1 305 ? 15.829 -1.655 -11.878 1.00 77.44 305 LEU A CA 1
ATOM 2377 C C . LEU A 1 305 ? 17.043 -0.844 -11.432 1.00 77.44 305 LEU A C 1
ATOM 2379 O O . LEU A 1 305 ? 17.168 -0.469 -10.269 1.00 77.44 305 LEU A O 1
ATOM 2383 N N . GLY A 1 306 ? 17.916 -0.548 -12.387 1.00 80.00 306 GLY A N 1
ATOM 2384 C CA . GLY A 1 306 ? 18.993 0.408 -12.207 1.00 80.00 306 GLY A CA 1
ATOM 2385 C C . GLY A 1 306 ? 18.445 1.824 -12.253 1.00 80.00 306 GLY A C 1
ATOM 2386 O O . GLY A 1 306 ? 17.662 2.142 -13.145 1.00 80.00 306 GLY A O 1
ATOM 2387 N N . LEU A 1 307 ? 18.883 2.661 -11.315 1.00 86.38 307 LEU A N 1
ATOM 2388 C CA . LEU A 1 307 ? 18.532 4.074 -11.225 1.00 86.38 307 LEU A CA 1
ATOM 2389 C C . LEU A 1 307 ? 19.797 4.922 -11.348 1.00 86.38 307 LEU A C 1
ATOM 2391 O O . LEU A 1 307 ? 20.784 4.674 -10.659 1.00 86.38 307 LEU A O 1
ATOM 2395 N N . GLN A 1 308 ? 19.736 5.948 -12.187 1.00 87.88 308 GLN A N 1
ATOM 2396 C CA . GLN A 1 308 ? 20.685 7.050 -12.201 1.00 87.88 308 GLN A CA 1
ATOM 2397 C C . GLN A 1 308 ? 19.890 8.355 -12.222 1.00 87.88 308 GLN A C 1
ATOM 2399 O O . GLN A 1 308 ? 19.055 8.554 -13.098 1.00 87.88 308 GLN A O 1
ATOM 2404 N N . ALA A 1 309 ? 20.145 9.244 -11.264 1.00 90.00 309 ALA A N 1
ATOM 2405 C CA . ALA A 1 309 ? 19.493 10.546 -11.198 1.00 90.00 309 ALA A CA 1
ATOM 2406 C C . ALA A 1 309 ? 20.538 11.663 -11.195 1.00 90.00 309 ALA A C 1
ATOM 2408 O O . ALA A 1 309 ? 21.512 11.608 -10.445 1.00 90.00 309 ALA A O 1
ATOM 2409 N N . ILE A 1 310 ? 20.338 12.671 -12.041 1.00 90.75 310 ILE A N 1
ATOM 2410 C CA . ILE A 1 310 ? 21.215 13.839 -12.153 1.00 90.75 310 ILE A CA 1
ATOM 2411 C C . ILE A 1 310 ? 20.368 15.083 -11.938 1.00 90.75 310 ILE A C 1
ATOM 2413 O O . ILE A 1 310 ? 19.352 15.265 -12.606 1.00 90.75 310 ILE A O 1
ATOM 2417 N N . ILE A 1 311 ? 20.799 15.937 -11.013 1.00 89.56 311 ILE A N 1
ATOM 2418 C CA . ILE A 1 311 ? 20.118 17.182 -10.658 1.00 89.56 311 ILE A CA 1
ATOM 2419 C C . ILE A 1 311 ? 21.015 18.341 -11.060 1.00 89.56 311 ILE A C 1
ATOM 2421 O O . ILE A 1 311 ? 22.211 18.331 -10.767 1.00 89.56 311 ILE A O 1
ATOM 2425 N N . TYR A 1 312 ? 20.440 19.343 -11.710 1.00 90.38 312 TYR A N 1
ATOM 2426 C CA . TYR A 1 312 ? 21.148 20.561 -12.081 1.00 90.38 312 TYR A CA 1
ATOM 2427 C C . TYR A 1 312 ? 20.215 21.771 -12.052 1.00 90.38 312 TYR A C 1
ATOM 2429 O O . TYR A 1 312 ? 18.989 21.644 -12.062 1.00 90.38 312 TYR A O 1
ATOM 2437 N N . GLU A 1 313 ? 20.807 22.959 -11.969 1.00 90.81 313 GLU A N 1
ATOM 2438 C CA . GLU A 1 313 ? 20.075 24.221 -12.058 1.00 90.81 313 GLU A CA 1
ATOM 2439 C C . GLU A 1 313 ? 19.629 24.469 -13.504 1.00 90.81 313 GLU A C 1
ATOM 2441 O O . GLU A 1 313 ? 20.426 24.383 -14.437 1.00 90.81 313 GLU A O 1
ATOM 2446 N N . ASP A 1 314 ? 18.347 24.776 -13.680 1.00 90.25 314 ASP A N 1
ATOM 2447 C CA . ASP A 1 314 ? 17.673 24.968 -14.968 1.00 90.25 314 ASP A CA 1
ATOM 2448 C C . ASP A 1 314 ? 17.084 26.386 -15.068 1.00 90.25 314 ASP A C 1
ATOM 2450 O O . ASP A 1 314 ? 15.926 26.612 -15.430 1.00 90.25 314 ASP A O 1
ATOM 2454 N N . GLY A 1 315 ? 17.898 27.367 -14.676 1.00 90.44 315 GLY A N 1
ATOM 2455 C CA . GLY A 1 315 ? 17.563 28.788 -14.712 1.00 90.44 315 GLY A CA 1
ATOM 2456 C C . GLY A 1 315 ? 16.736 29.266 -13.518 1.00 90.44 315 GLY A C 1
ATOM 2457 O O . GLY A 1 315 ? 16.802 28.707 -12.425 1.00 90.44 315 GLY A O 1
ATOM 2458 N N . TYR A 1 316 ? 15.969 30.338 -13.731 1.00 89.00 316 TYR A N 1
ATOM 2459 C CA . TYR A 1 316 ? 15.223 31.036 -12.681 1.00 89.00 316 TYR A CA 1
ATOM 2460 C C . TYR A 1 316 ? 13.755 31.259 -13.078 1.00 89.00 316 TYR A C 1
ATOM 2462 O O . TYR A 1 316 ? 13.393 31.247 -14.262 1.00 89.00 316 TYR A O 1
ATOM 2470 N N . THR A 1 317 ? 12.874 31.425 -12.092 1.00 86.19 317 THR A N 1
ATOM 2471 C CA . THR A 1 317 ? 11.518 31.958 -12.303 1.00 86.19 317 THR A CA 1
ATOM 2472 C C . THR A 1 317 ? 11.571 33.464 -12.574 1.00 86.19 317 THR A C 1
ATOM 2474 O O . THR A 1 317 ? 12.604 34.100 -12.369 1.00 86.19 317 THR A O 1
ATOM 2477 N N . TYR A 1 318 ? 10.457 34.053 -13.024 1.00 84.44 318 TYR A N 1
ATOM 2478 C CA . TYR A 1 318 ? 10.353 35.511 -13.178 1.00 84.44 318 TYR A CA 1
ATOM 2479 C C . TYR A 1 318 ? 10.592 36.256 -11.856 1.00 84.44 318 TYR A C 1
ATOM 2481 O O . TYR A 1 318 ? 11.155 37.346 -11.864 1.00 84.44 318 TYR A O 1
ATOM 2489 N N . ASP A 1 319 ? 10.247 35.620 -10.736 1.00 82.62 319 ASP A N 1
ATOM 2490 C CA . ASP A 1 319 ? 10.429 36.149 -9.382 1.00 82.62 319 ASP A CA 1
ATOM 2491 C C . ASP A 1 319 ? 11.828 35.863 -8.799 1.00 82.62 319 ASP A C 1
ATOM 2493 O O . ASP A 1 319 ? 12.103 36.191 -7.647 1.00 82.62 319 ASP A O 1
ATOM 2497 N N . GLY A 1 320 ? 12.730 35.259 -9.584 1.00 83.75 320 GLY A N 1
ATOM 2498 C CA . GLY A 1 320 ? 14.130 35.034 -9.211 1.00 83.75 320 GLY A CA 1
ATOM 2499 C C . GLY A 1 320 ? 14.417 33.754 -8.418 1.00 83.75 320 GLY A C 1
ATOM 2500 O O . GLY A 1 320 ? 15.558 33.556 -8.007 1.00 83.75 320 GLY A O 1
ATOM 2501 N N . ASN A 1 321 ? 13.439 32.862 -8.221 1.00 85.31 321 ASN A N 1
ATOM 2502 C CA . ASN A 1 321 ? 13.680 31.568 -7.569 1.00 85.31 321 ASN A CA 1
ATOM 2503 C C . ASN A 1 321 ? 14.450 30.630 -8.507 1.00 85.31 321 ASN A C 1
ATOM 2505 O O . ASN A 1 321 ? 14.130 30.541 -9.694 1.00 85.31 321 ASN A O 1
ATOM 2509 N N . THR A 1 322 ? 15.432 29.897 -7.979 1.00 87.44 322 THR A N 1
ATOM 2510 C CA . THR A 1 322 ? 16.176 28.887 -8.746 1.00 87.44 322 THR A CA 1
ATOM 2511 C C . THR A 1 322 ? 15.258 27.742 -9.156 1.00 87.44 322 THR A C 1
ATOM 2513 O O . THR A 1 322 ? 14.525 27.189 -8.337 1.00 87.44 322 THR A O 1
ATOM 2516 N N . LYS A 1 323 ? 15.317 27.361 -10.429 1.00 90.38 323 LYS A N 1
ATOM 2517 C CA . LYS A 1 323 ? 14.677 26.157 -10.953 1.00 90.38 323 LYS A CA 1
ATOM 2518 C C . LYS A 1 323 ? 15.684 25.021 -10.940 1.00 90.38 323 LYS A C 1
ATOM 2520 O O . LYS A 1 323 ? 16.823 25.195 -11.366 1.00 90.38 323 LYS A O 1
ATOM 2525 N N . HIS A 1 324 ? 15.255 23.847 -10.507 1.00 90.62 324 HIS A N 1
ATOM 2526 C CA . HIS A 1 324 ? 16.057 22.635 -10.573 1.00 90.62 324 HIS A CA 1
ATOM 2527 C C . HIS A 1 324 ? 15.388 21.629 -11.494 1.00 90.62 324 HIS A C 1
ATOM 2529 O O . HIS A 1 324 ? 14.186 21.384 -11.384 1.00 90.62 324 HIS A O 1
ATOM 2535 N N . ARG A 1 325 ? 16.175 21.015 -12.374 1.00 91.75 325 ARG A N 1
ATOM 2536 C CA . ARG A 1 325 ? 15.734 19.890 -13.192 1.00 91.75 325 ARG A CA 1
ATOM 2537 C C . ARG A 1 325 ? 16.440 18.625 -12.734 1.00 91.75 325 ARG A C 1
ATOM 2539 O O . ARG A 1 325 ? 17.645 18.625 -12.489 1.00 91.75 325 ARG A O 1
ATOM 2546 N N . MET A 1 326 ? 15.671 17.552 -12.619 1.00 91.94 326 MET A N 1
ATOM 2547 C CA . MET A 1 326 ? 16.156 16.211 -12.339 1.00 91.94 326 MET A CA 1
ATOM 2548 C C . MET A 1 326 ? 15.911 15.330 -13.559 1.00 91.94 326 MET A C 1
ATOM 2550 O O . MET A 1 326 ? 14.764 15.136 -13.956 1.00 91.94 326 MET A O 1
ATOM 2554 N N . ASN A 1 327 ? 16.978 14.762 -14.113 1.00 93.00 327 ASN A N 1
ATOM 2555 C CA . ASN A 1 327 ? 16.896 13.709 -15.121 1.00 93.00 327 ASN A CA 1
ATOM 2556 C C . ASN A 1 327 ? 17.060 12.360 -14.423 1.00 93.00 327 ASN A C 1
ATOM 2558 O O . ASN A 1 327 ? 18.014 12.166 -13.670 1.00 93.00 327 ASN A O 1
ATOM 2562 N N . ILE A 1 328 ? 16.129 11.446 -14.666 1.00 92.31 328 ILE A N 1
ATOM 2563 C CA . ILE A 1 328 ? 16.048 10.122 -14.054 1.00 92.31 328 ILE A CA 1
ATOM 2564 C C . ILE A 1 328 ? 16.160 9.098 -15.184 1.00 92.31 328 ILE A C 1
ATOM 2566 O O . ILE A 1 328 ? 15.232 8.936 -15.972 1.00 92.31 328 ILE A O 1
ATOM 2570 N N . SER A 1 329 ? 17.283 8.393 -15.238 1.00 91.00 329 SER A N 1
ATOM 2571 C CA . SER A 1 329 ? 17.500 7.269 -16.144 1.00 91.00 329 SER A CA 1
ATOM 2572 C C . SER A 1 329 ? 17.241 5.967 -15.399 1.00 91.00 329 SER A C 1
ATOM 2574 O O . SER A 1 329 ? 17.866 5.672 -14.374 1.00 91.00 329 SER A O 1
ATOM 2576 N N . LEU A 1 330 ? 16.303 5.184 -15.916 1.00 88.81 330 LEU A N 1
ATOM 2577 C CA . LEU A 1 330 ? 15.947 3.866 -15.420 1.00 88.81 330 LEU A CA 1
ATOM 2578 C C . LEU A 1 330 ? 16.364 2.824 -16.452 1.00 88.81 330 LEU A C 1
ATOM 2580 O O . LEU A 1 330 ? 16.077 2.963 -17.639 1.00 88.81 330 LEU A O 1
ATOM 2584 N N . LYS A 1 331 ? 17.022 1.754 -16.015 1.00 84.69 331 LYS A N 1
ATOM 2585 C CA . LYS A 1 331 ? 17.430 0.651 -16.892 1.00 84.69 331 LYS A CA 1
ATOM 2586 C C . LYS A 1 331 ? 17.007 -0.668 -16.276 1.00 84.69 331 LYS A C 1
ATOM 2588 O O . LYS A 1 331 ? 17.344 -0.939 -15.123 1.00 84.69 331 LYS A O 1
ATOM 2593 N N . GLN A 1 332 ? 16.318 -1.506 -17.046 1.00 78.50 332 GLN A N 1
ATOM 2594 C CA . GLN A 1 332 ? 16.045 -2.875 -16.617 1.00 78.50 332 GLN A CA 1
ATOM 2595 C C . GLN A 1 332 ? 17.389 -3.588 -16.423 1.00 78.50 332 GLN A C 1
ATOM 2597 O O . GLN A 1 332 ? 18.231 -3.606 -17.327 1.00 78.50 332 GLN A O 1
ATOM 2602 N N . GLN A 1 333 ? 17.629 -4.109 -15.220 1.00 69.19 333 GLN A N 1
ATOM 2603 C CA . GLN A 1 333 ? 18.858 -4.837 -14.933 1.00 69.19 333 GLN A CA 1
ATOM 2604 C C . GLN A 1 333 ? 18.642 -6.325 -15.186 1.00 69.19 333 GLN A C 1
ATOM 2606 O O . GLN A 1 333 ? 17.770 -6.958 -14.591 1.00 69.19 333 GLN A O 1
ATOM 2611 N N . HIS A 1 334 ? 19.467 -6.891 -16.072 1.00 58.22 334 HIS A N 1
ATOM 2612 C CA . HIS A 1 334 ? 19.489 -8.329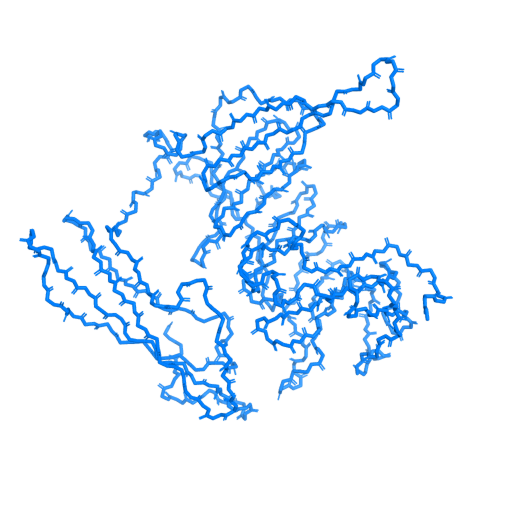 -16.286 1.00 58.22 334 HIS A CA 1
ATOM 2613 C C . HIS A 1 334 ? 19.992 -9.035 -15.025 1.00 58.22 334 HIS A C 1
ATOM 2615 O O . HIS A 1 334 ? 20.949 -8.610 -14.377 1.00 58.22 334 HIS A O 1
ATOM 2621 N N . HIS A 1 335 ? 19.343 -10.138 -14.682 1.00 60.16 335 HIS A N 1
ATOM 2622 C CA . HIS A 1 335 ? 19.419 -10.761 -13.369 1.00 60.16 335 HIS A CA 1
ATOM 2623 C C . HIS A 1 335 ? 20.636 -11.677 -13.189 1.00 60.16 335 HIS A C 1
ATOM 2625 O O . HIS A 1 335 ? 20.516 -12.831 -12.793 1.00 60.16 335 HIS A O 1
ATOM 2631 N N . TRP A 1 336 ? 21.837 -11.166 -13.461 1.00 44.78 336 TRP A N 1
ATOM 2632 C CA . TRP A 1 336 ? 23.104 -11.889 -13.275 1.00 44.78 336 TRP A CA 1
ATOM 2633 C C . TRP A 1 336 ? 23.826 -11.496 -11.983 1.00 44.78 336 TRP A C 1
ATOM 2635 O O . TRP A 1 336 ? 25.031 -11.254 -11.957 1.00 44.78 336 TRP A O 1
ATOM 2645 N N . GLY A 1 337 ? 23.069 -11.446 -10.882 1.00 47.53 337 GLY A N 1
ATOM 2646 C CA . GLY A 1 337 ? 23.590 -11.422 -9.508 1.00 47.53 337 GLY A CA 1
ATOM 2647 C C . GLY A 1 337 ? 24.407 -10.189 -9.098 1.00 47.53 337 GLY A C 1
ATOM 2648 O O . GLY A 1 337 ? 24.844 -10.113 -7.952 1.00 47.53 337 GLY A O 1
ATOM 2649 N N . ARG A 1 338 ? 24.616 -9.219 -9.992 1.00 51.69 338 ARG A N 1
ATOM 2650 C CA . ARG A 1 338 ? 25.248 -7.930 -9.702 1.00 51.69 338 ARG A CA 1
ATOM 2651 C C . ARG A 1 338 ? 24.496 -6.836 -10.446 1.00 51.69 338 ARG A C 1
ATOM 2653 O O . ARG A 1 338 ? 24.327 -6.931 -11.659 1.00 51.69 338 ARG A O 1
ATOM 2660 N N . ALA A 1 339 ? 24.061 -5.817 -9.710 1.00 53.84 339 ALA A N 1
ATOM 2661 C CA . ALA A 1 339 ? 23.594 -4.576 -10.308 1.00 53.84 339 ALA A CA 1
ATOM 2662 C C . ALA A 1 339 ? 24.702 -3.997 -11.208 1.00 53.84 339 ALA A C 1
ATOM 2664 O O . ALA A 1 339 ? 25.889 -4.136 -10.893 1.00 53.84 339 ALA A O 1
ATOM 2665 N N . ASP A 1 340 ? 24.325 -3.383 -12.333 1.00 53.78 340 ASP A N 1
ATOM 2666 C CA . ASP A 1 340 ? 25.272 -2.673 -13.201 1.00 53.78 340 ASP A CA 1
ATOM 2667 C C . ASP A 1 340 ? 25.981 -1.609 -12.342 1.00 53.78 340 ASP A C 1
ATOM 2669 O O . ASP A 1 340 ? 25.292 -0.785 -11.739 1.00 53.78 340 ASP A O 1
ATOM 2673 N N . PRO A 1 341 ? 27.324 -1.611 -12.231 1.00 56.53 341 PRO A N 1
ATOM 2674 C CA . PRO A 1 341 ? 28.042 -0.709 -11.330 1.00 56.53 341 PRO A CA 1
ATOM 2675 C C . PRO A 1 341 ? 27.858 0.772 -11.686 1.00 56.53 341 PRO A C 1
ATOM 2677 O O . PRO A 1 341 ? 28.126 1.628 -10.851 1.00 56.53 341 PRO A O 1
ATOM 2680 N N . ASN A 1 342 ? 27.383 1.088 -12.896 1.00 54.09 342 ASN A N 1
ATOM 2681 C CA . ASN A 1 342 ? 27.032 2.457 -13.281 1.00 54.09 342 ASN A CA 1
ATOM 2682 C C . ASN A 1 342 ? 25.650 2.898 -12.762 1.00 54.09 342 ASN A C 1
ATOM 2684 O O . ASN A 1 342 ? 25.325 4.080 -12.814 1.00 54.09 342 ASN A O 1
ATOM 2688 N N . PHE A 1 343 ? 24.839 1.952 -12.286 1.00 50.56 343 PHE A N 1
ATOM 2689 C CA . PHE A 1 343 ? 23.496 2.148 -11.747 1.00 50.56 343 PHE A CA 1
ATOM 2690 C C . PHE A 1 343 ? 23.455 1.621 -10.307 1.00 50.56 343 PHE A C 1
ATOM 2692 O O . PHE A 1 343 ? 22.767 0.647 -9.995 1.00 50.56 343 PHE A O 1
ATOM 2699 N N . THR A 1 344 ? 24.243 2.233 -9.427 1.00 45.16 344 THR A N 1
ATOM 2700 C CA . THR A 1 344 ? 24.170 1.993 -7.984 1.00 45.16 344 THR A CA 1
ATOM 2701 C C . THR A 1 344 ? 23.148 2.939 -7.368 1.00 45.16 344 THR A C 1
ATOM 2703 O O . THR A 1 344 ? 23.270 4.154 -7.523 1.00 45.16 344 THR A O 1
ATOM 2706 N N . SER A 1 345 ? 22.162 2.392 -6.653 1.00 40.09 345 SER A N 1
ATOM 2707 C CA . SER A 1 345 ? 21.297 3.176 -5.770 1.00 40.09 345 SER A CA 1
ATOM 2708 C C . SER A 1 345 ? 22.159 3.897 -4.730 1.00 40.09 345 SER A C 1
ATOM 2710 O O . SER A 1 345 ? 22.899 3.234 -3.999 1.00 40.09 345 SER A O 1
ATOM 2712 N N . SER A 1 346 ? 22.081 5.225 -4.697 1.00 32.47 346 SER A N 1
ATOM 2713 C CA . SER A 1 346 ? 22.597 6.067 -3.610 1.00 32.47 346 SER A CA 1
ATOM 2714 C C . SER A 1 346 ? 21.746 5.946 -2.358 1.00 32.47 346 SER A C 1
ATOM 2716 O O . SER A 1 346 ? 20.504 5.969 -2.535 1.00 32.47 346 SER A O 1
#

Organism: Neovison vison (NCBI:txid452646)

Radius of gyration: 22.1 Å; chains: 1; bounding box: 68×64×45 Å

pLDDT: mean 83.23, std 11.71, range [32.47, 96.19]

Foldseek 3Di:
DDDDDWDDKDFDPLVPPPQPVSVPGGQWMKTWHFQAFQLDTWIWITSHNPPDIDTDDAPPSNVDGATWLDWYQQPVVRWIWTWGDDPQKIWIATRDDQPVCRIADIDGHDPNWDWDDAPLQRQWIWTDDQQFTWITNHNRNDIAAAWEDEFDPDIHRHSNRVVFTFDEWEHYPFKIWTATQVRWIWIFTPDDPHTYIYTQPDDPHDDRQWYWYAPDVQKIWTWHWDQDPPDRDTDTDIDIDRRVVRLPPVRRVDDDDQWPDKDWPCPSHDDDADAFRKDKIKIKTWTDPPGDDDDDDDDSDCQQKFKDKDKDWDDADPVGTTMIMIIIMIGGANNPPDRDPVRDDD